Protein AF-A0AAE0QRY6-F1 (afdb_monomer)

Nearest PDB structures (foldseek):
  8sxu-assembly1_A  TM=7.897E-01  e=1.447E-04  Homo sapiens
  8ibx-assembly1_C  TM=6.081E-01  e=7.541E-06  Bombyx mori
  8ibz-assembly1_C  TM=8.488E-01  e=5.682E-04  Bombyx mori
  8uw3-assembly1_A  TM=6.497E-01  e=5.405E-05  Homo sapiens
  8gh6-assembly1_A  TM=6.130E-01  e=5.709E-05  Bombyx mori

Organism: NCBI:txid175788

Mean predicted aligned error: 10.47 Å

InterPro domains:
  IPR015095 Alkylated DNA repair protein AlkB, homologue 8, N-terminal [PF09004] (278-319)
  IPR043502 DNA/RNA polymerase superfamily [SSF56672] (59-196)

Sequence (353 aa):
MVNADASLADELNNFYACFKAAAHNVNSVSSANSAIGSMHAENARKENVFIISEHDVRQAFRRVNTRKAAGPDGITGRVLKACANQLAPVFTEIFNLSLEQSMIPTCFKQSTIVPVHKKSQPACLNNYRPVALTSVMMKCFERLIRDFITSSLPDILDPLQFAYRPNCSTEDTIAHLHHTALSHLDSRKGNYFADDTAVVGLISNNDETAYLEEIKNLETWCQDNNLFLNVSKTKELIVGFSTKQERNYQSLIINGTPVERVDIFLYLGVHIMQDLSWSCHVNTLVKKAWQHLYHLRCLKDFKLPSKVLKMFYTCTTESILTGSITAWFGNITKQDRQALRDLSQAYHLCRAP

Structure (mmCIF, N/CA/C/O backbone):
data_AF-A0AAE0QRY6-F1
#
_entry.id   AF-A0AAE0QRY6-F1
#
loop_
_atom_site.group_PDB
_atom_site.id
_atom_site.type_symbol
_atom_site.label_atom_id
_atom_site.label_alt_id
_atom_site.label_comp_id
_atom_site.label_asym_id
_atom_site.label_entity_id
_atom_site.label_seq_id
_atom_site.pdbx_PDB_ins_code
_atom_site.Cartn_x
_atom_site.Cartn_y
_atom_site.Cartn_z
_atom_site.occupancy
_atom_site.B_iso_or_equiv
_atom_site.auth_seq_id
_atom_site.auth_comp_id
_atom_site.auth_asym_id
_atom_site.auth_atom_id
_atom_site.pdbx_PDB_model_num
ATOM 1 N N . MET A 1 1 ? 39.529 -6.186 8.368 1.00 35.59 1 MET A N 1
ATOM 2 C CA . MET A 1 1 ? 38.099 -6.020 8.722 1.00 35.59 1 MET A CA 1
ATOM 3 C C . MET A 1 1 ? 37.206 -6.219 7.486 1.00 35.59 1 MET A C 1
ATOM 5 O O . MET A 1 1 ? 36.535 -5.283 7.088 1.00 35.59 1 MET A O 1
ATOM 9 N N . VAL A 1 2 ? 37.204 -7.403 6.849 1.00 37.81 2 VAL A N 1
ATOM 10 C CA . VAL A 1 2 ? 36.467 -7.636 5.574 1.00 37.81 2 VAL A CA 1
ATOM 11 C C . VAL A 1 2 ? 35.541 -8.875 5.612 1.00 37.81 2 VAL A C 1
ATOM 13 O O . VAL A 1 2 ? 34.778 -9.097 4.686 1.00 37.81 2 VAL A O 1
ATOM 16 N N . ASN A 1 3 ? 35.502 -9.652 6.703 1.00 42.41 3 ASN A N 1
ATOM 17 C CA . ASN A 1 3 ? 34.821 -10.963 6.700 1.00 42.41 3 ASN A CA 1
ATOM 18 C C . ASN A 1 3 ? 33.403 -11.005 7.301 1.00 42.41 3 ASN A C 1
ATOM 20 O O . ASN A 1 3 ? 32.752 -12.036 7.188 1.00 42.41 3 ASN A O 1
ATOM 24 N N . ALA A 1 4 ? 32.901 -9.933 7.925 1.00 52.00 4 ALA A N 1
ATOM 25 C CA . ALA A 1 4 ? 31.552 -9.953 8.512 1.00 52.00 4 ALA A CA 1
ATOM 26 C C . ALA A 1 4 ? 30.436 -9.777 7.459 1.00 52.00 4 ALA A C 1
ATOM 28 O O . ALA A 1 4 ? 29.355 -10.334 7.613 1.00 52.00 4 ALA A O 1
ATOM 29 N N . ASP A 1 5 ? 30.712 -9.036 6.381 1.00 60.25 5 ASP A N 1
ATOM 30 C CA . ASP A 1 5 ? 29.711 -8.669 5.366 1.00 60.25 5 ASP A CA 1
ATOM 31 C C . ASP A 1 5 ? 29.474 -9.793 4.338 1.00 60.25 5 ASP A C 1
ATOM 33 O O . ASP A 1 5 ? 28.356 -10.000 3.871 1.00 60.25 5 ASP A O 1
ATOM 37 N N . ALA A 1 6 ? 30.515 -10.578 4.028 1.00 67.44 6 ALA A N 1
ATOM 38 C CA . ALA A 1 6 ? 30.414 -11.698 3.089 1.00 67.44 6 ALA A CA 1
ATOM 39 C C . ALA A 1 6 ? 29.586 -12.869 3.656 1.00 67.44 6 ALA A C 1
ATOM 41 O O . ALA A 1 6 ? 28.727 -13.391 2.952 1.00 67.44 6 ALA A O 1
ATOM 42 N N . SER A 1 7 ? 29.766 -13.218 4.941 1.00 81.12 7 SER A N 1
ATOM 43 C CA . SER A 1 7 ? 28.984 -14.286 5.598 1.00 81.12 7 SER A CA 1
ATOM 44 C C . SER A 1 7 ? 27.487 -13.984 5.575 1.00 81.12 7 SER A C 1
ATOM 46 O O . SER A 1 7 ? 26.686 -14.844 5.224 1.00 81.12 7 SER A O 1
ATOM 48 N N . LEU A 1 8 ? 27.102 -12.737 5.874 1.00 81.25 8 LEU A N 1
ATOM 49 C CA . LEU A 1 8 ? 25.699 -12.322 5.848 1.00 81.25 8 LEU A CA 1
ATOM 50 C C . LEU A 1 8 ? 25.114 -12.372 4.428 1.00 81.25 8 LEU A C 1
ATOM 52 O O . LEU A 1 8 ? 23.961 -12.766 4.249 1.00 81.25 8 LEU A O 1
ATOM 56 N N . ALA A 1 9 ? 25.892 -11.974 3.417 1.00 78.06 9 ALA A N 1
ATOM 57 C CA . ALA A 1 9 ? 25.468 -12.053 2.023 1.00 78.06 9 ALA A CA 1
ATOM 58 C C . ALA A 1 9 ? 25.220 -13.508 1.587 1.00 78.06 9 ALA A C 1
ATOM 60 O O . ALA A 1 9 ? 24.185 -13.786 0.977 1.00 78.06 9 ALA A O 1
ATOM 61 N N . ASP A 1 10 ? 26.109 -14.434 1.954 1.00 83.62 10 ASP A N 1
ATOM 62 C CA . ASP A 1 10 ? 25.963 -15.864 1.664 1.00 83.62 10 ASP A CA 1
ATOM 63 C C . ASP A 1 10 ? 24.786 -16.491 2.428 1.00 83.62 10 ASP A C 1
ATOM 65 O O . ASP A 1 10 ? 24.004 -17.253 1.856 1.00 83.62 10 ASP A O 1
ATOM 69 N N . GLU A 1 11 ? 24.591 -16.125 3.697 1.00 84.88 11 GLU A N 1
ATOM 70 C CA . GLU A 1 11 ? 23.439 -16.544 4.505 1.00 84.88 11 GLU A CA 1
ATOM 71 C C . GLU A 1 11 ? 22.111 -16.079 3.897 1.00 84.88 11 GLU A C 1
ATOM 73 O O . GLU A 1 11 ? 21.176 -16.872 3.775 1.00 84.88 11 GLU A O 1
ATOM 78 N N . LEU A 1 12 ? 22.023 -14.816 3.465 1.00 83.06 12 LEU A N 1
ATOM 79 C CA . LEU A 1 12 ? 20.839 -14.284 2.785 1.00 83.06 12 LEU A CA 1
ATOM 80 C C . LEU A 1 12 ? 20.617 -14.956 1.430 1.00 83.06 12 LEU A C 1
ATOM 82 O O . LEU A 1 12 ? 19.473 -15.245 1.073 1.00 83.06 12 LEU A O 1
ATOM 86 N N . ASN A 1 13 ? 21.691 -15.218 0.682 1.00 81.88 13 ASN A N 1
ATOM 87 C CA . ASN A 1 13 ? 21.608 -15.897 -0.604 1.00 81.88 13 ASN A CA 1
ATOM 88 C C . ASN A 1 13 ? 21.060 -17.317 -0.427 1.00 81.88 13 ASN A C 1
ATOM 90 O O . ASN A 1 13 ? 20.102 -17.684 -1.103 1.00 81.88 13 ASN A O 1
ATOM 94 N N . ASN A 1 14 ? 21.580 -18.072 0.543 1.00 82.75 14 ASN A N 1
ATOM 95 C CA . ASN A 1 14 ? 21.069 -19.399 0.882 1.00 82.75 14 ASN A CA 1
ATOM 96 C C . ASN A 1 14 ? 19.605 -19.329 1.326 1.00 82.75 14 ASN A C 1
ATOM 98 O O . ASN A 1 14 ? 18.762 -20.021 0.758 1.00 82.75 14 ASN A O 1
ATOM 102 N N . PHE A 1 15 ? 19.283 -18.434 2.266 1.00 82.56 15 PHE A N 1
ATOM 103 C CA . PHE A 1 15 ? 17.931 -18.260 2.799 1.00 82.56 15 PHE A CA 1
ATOM 104 C C . PHE A 1 15 ? 16.894 -17.949 1.709 1.00 82.56 15 PHE A C 1
ATOM 106 O O . PHE A 1 15 ? 15.803 -18.520 1.710 1.00 82.56 15 PHE A O 1
ATOM 113 N N . TYR A 1 16 ? 17.223 -17.079 0.747 1.00 81.12 16 TYR A N 1
ATOM 114 C CA . TYR A 1 16 ? 16.315 -16.730 -0.349 1.00 81.12 16 TYR A CA 1
ATOM 115 C C . TYR A 1 16 ? 16.355 -17.708 -1.533 1.00 81.12 16 TYR A C 1
ATOM 117 O O . TYR A 1 16 ? 15.379 -17.782 -2.282 1.00 81.12 16 TYR A O 1
ATOM 125 N N . ALA A 1 17 ? 17.424 -18.491 -1.702 1.00 71.12 17 ALA A N 1
ATOM 126 C CA . ALA A 1 17 ? 17.524 -19.523 -2.737 1.00 71.12 17 ALA A CA 1
ATOM 127 C C . ALA A 1 17 ? 16.819 -20.844 -2.363 1.00 71.12 17 ALA A C 1
ATOM 129 O O . ALA A 1 17 ? 16.545 -21.652 -3.256 1.00 71.12 17 ALA A O 1
ATOM 130 N N . CYS A 1 18 ? 16.476 -21.057 -1.083 1.00 58.78 18 CYS A N 1
ATOM 131 C CA . CYS A 1 18 ? 15.854 -22.285 -0.558 1.00 58.78 18 CYS A CA 1
ATOM 132 C C . CYS A 1 18 ? 14.583 -22.751 -1.295 1.00 58.78 18 CYS A C 1
ATOM 134 O O . CYS A 1 18 ? 14.274 -23.943 -1.274 1.00 58.78 18 CYS A O 1
ATOM 136 N N . PHE A 1 19 ? 13.873 -21.871 -2.007 1.00 53.69 19 PHE A N 1
ATOM 137 C CA . PHE A 1 19 ? 12.708 -22.260 -2.812 1.00 53.69 19 PHE A CA 1
ATOM 138 C C . PHE A 1 19 ? 13.051 -23.207 -3.978 1.00 53.69 19 PHE A C 1
ATOM 140 O O . PHE A 1 19 ? 12.183 -23.952 -4.425 1.00 53.69 19 PHE A O 1
ATOM 147 N N . LYS A 1 20 ? 14.311 -23.250 -4.443 1.00 47.19 20 LYS A N 1
ATOM 148 C CA . LYS A 1 20 ? 14.752 -24.235 -5.450 1.00 47.19 20 LYS A CA 1
ATOM 149 C C . LYS A 1 20 ? 14.987 -25.632 -4.869 1.00 47.19 20 LYS A C 1
ATOM 151 O O . LYS A 1 20 ? 14.781 -26.613 -5.573 1.00 47.19 20 LYS A O 1
ATOM 156 N N . ALA A 1 21 ? 15.391 -25.740 -3.602 1.00 42.81 21 ALA A N 1
ATOM 157 C CA . ALA A 1 21 ? 15.684 -27.032 -2.977 1.00 42.81 21 ALA A CA 1
ATOM 158 C C . ALA A 1 21 ? 14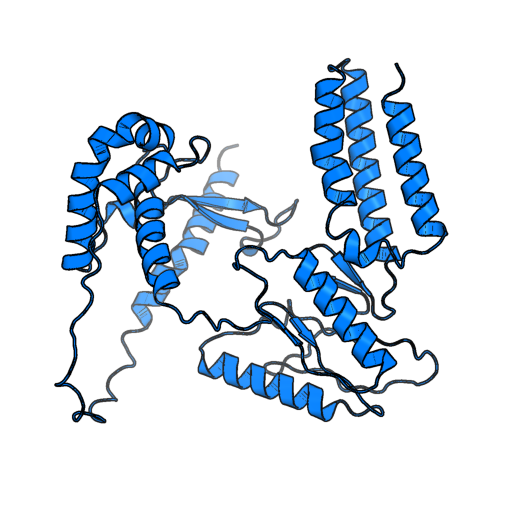.403 -27.817 -2.641 1.00 42.81 21 ALA A C 1
ATOM 160 O O . ALA A 1 21 ? 14.366 -29.034 -2.803 1.00 42.81 21 ALA A O 1
ATOM 161 N N . ALA A 1 22 ? 13.327 -27.125 -2.249 1.00 43.41 22 ALA A N 1
ATOM 162 C CA . ALA A 1 22 ? 12.038 -27.757 -1.960 1.00 43.41 22 ALA A CA 1
ATOM 163 C C . ALA A 1 22 ? 11.346 -28.325 -3.217 1.00 43.41 22 ALA A C 1
ATOM 165 O O . ALA A 1 22 ? 10.664 -29.342 -3.130 1.00 43.41 22 ALA A O 1
ATOM 166 N N . ALA A 1 23 ? 11.569 -27.730 -4.395 1.00 41.38 23 ALA A N 1
ATOM 167 C CA . ALA A 1 23 ? 10.959 -28.174 -5.652 1.00 41.38 23 ALA A CA 1
ATOM 168 C C . ALA A 1 23 ? 11.451 -29.556 -6.132 1.00 41.38 23 ALA A C 1
ATOM 170 O O . ALA A 1 23 ? 10.751 -30.225 -6.885 1.00 41.38 23 ALA A O 1
ATOM 171 N N . HIS A 1 24 ? 12.617 -30.021 -5.671 1.00 37.41 24 HIS A N 1
ATOM 172 C CA . HIS A 1 24 ? 13.127 -31.355 -6.010 1.00 37.41 24 HIS A CA 1
ATOM 173 C C . HIS A 1 24 ? 12.559 -32.486 -5.134 1.00 37.41 24 HIS A C 1
ATOM 175 O O . HIS A 1 24 ? 12.725 -33.649 -5.490 1.00 37.41 24 HIS A O 1
ATOM 181 N N . ASN A 1 25 ? 11.845 -32.170 -4.046 1.00 35.97 25 ASN A N 1
ATOM 182 C CA . ASN A 1 25 ? 11.265 -33.162 -3.128 1.00 35.97 25 ASN A CA 1
ATOM 183 C C . ASN A 1 25 ? 9.747 -33.378 -3.298 1.00 35.97 25 ASN A C 1
ATOM 185 O O . ASN A 1 25 ? 9.153 -34.115 -2.519 1.00 35.97 25 ASN A O 1
ATOM 189 N N . VAL A 1 26 ? 9.115 -32.778 -4.316 1.00 40.03 26 VAL A N 1
ATOM 190 C CA . VAL A 1 26 ? 7.661 -32.907 -4.578 1.00 40.03 26 VAL A CA 1
ATOM 191 C C . VAL A 1 26 ? 7.335 -33.974 -5.645 1.00 40.03 26 VAL A C 1
ATOM 193 O O . VAL A 1 26 ? 6.176 -34.275 -5.901 1.00 40.03 26 VAL A O 1
ATOM 196 N N . ASN A 1 27 ? 8.334 -34.656 -6.214 1.00 34.66 27 ASN A N 1
ATOM 197 C CA . ASN A 1 27 ? 8.122 -35.666 -7.265 1.00 34.66 27 ASN A CA 1
ATOM 198 C C . ASN A 1 27 ? 7.671 -37.063 -6.772 1.00 34.66 27 ASN A C 1
ATOM 200 O O . ASN A 1 27 ? 7.819 -38.032 -7.512 1.00 34.66 27 ASN A O 1
ATOM 204 N N . SER A 1 28 ? 7.116 -37.210 -5.564 1.00 34.59 28 SER A N 1
ATOM 205 C CA . SER A 1 28 ? 6.676 -38.523 -5.048 1.00 34.59 28 SER A CA 1
ATOM 206 C C . SER A 1 28 ? 5.178 -38.673 -4.768 1.00 34.59 28 SER A C 1
ATOM 208 O O . SER A 1 28 ? 4.762 -39.749 -4.345 1.00 34.59 28 SER A O 1
ATOM 210 N N . VAL A 1 29 ? 4.331 -37.678 -5.061 1.00 40.09 29 VAL A N 1
ATOM 211 C CA . VAL A 1 29 ? 2.872 -37.835 -4.913 1.00 40.09 29 VAL A CA 1
ATOM 212 C C . VAL A 1 29 ? 2.140 -37.197 -6.087 1.00 40.09 29 VAL A C 1
ATOM 214 O O . VAL A 1 29 ? 1.813 -36.019 -6.034 1.00 40.09 29 VAL A O 1
ATOM 217 N N . SER A 1 30 ? 1.902 -37.969 -7.155 1.00 33.66 30 SER A N 1
ATOM 218 C CA . SER A 1 30 ? 0.824 -37.766 -8.148 1.00 33.66 30 SER A CA 1
ATOM 219 C C . SER A 1 30 ? 0.762 -38.953 -9.126 1.00 33.66 30 SER A C 1
ATOM 221 O O . SER A 1 30 ? 1.102 -38.853 -10.300 1.00 33.66 30 SER A O 1
ATOM 223 N N . SER A 1 31 ? 0.336 -40.115 -8.634 1.00 34.78 31 SER A N 1
ATOM 224 C CA . SER A 1 31 ? -0.249 -41.185 -9.456 1.00 34.78 31 SER A CA 1
ATOM 225 C C . SER A 1 31 ? -1.557 -41.602 -8.803 1.00 34.78 31 SER A C 1
ATOM 227 O O . SER A 1 31 ? -1.617 -42.601 -8.102 1.00 34.78 31 SER A O 1
ATOM 229 N N . ALA A 1 32 ? -2.573 -40.761 -8.974 1.00 37.41 32 ALA A N 1
ATOM 230 C CA . ALA A 1 32 ? -3.990 -41.088 -8.852 1.00 37.41 32 ALA A CA 1
ATOM 231 C C . ALA A 1 32 ? -4.767 -39.812 -9.183 1.00 37.41 32 ALA A C 1
ATOM 233 O O . ALA A 1 32 ? -4.799 -38.894 -8.373 1.00 37.41 32 ALA A O 1
ATOM 234 N N . ASN A 1 33 ? -5.257 -39.726 -10.420 1.00 34.03 33 ASN A N 1
ATOM 235 C CA . ASN A 1 33 ? -6.509 -39.077 -10.837 1.00 34.03 33 ASN A CA 1
ATOM 236 C C . ASN A 1 33 ? -6.562 -39.104 -12.370 1.00 34.03 33 ASN A C 1
ATOM 238 O O . ASN A 1 33 ? -6.558 -38.083 -13.054 1.00 34.03 33 ASN A O 1
ATOM 242 N N . SER A 1 34 ? -6.569 -40.321 -12.920 1.00 33.19 34 SER A N 1
ATOM 243 C CA . SER A 1 34 ? -7.118 -40.558 -14.249 1.00 33.19 34 SER A CA 1
ATOM 244 C C . SER A 1 34 ? -8.627 -40.739 -14.118 1.00 33.19 34 SER A C 1
ATOM 246 O O . SER A 1 34 ? -9.065 -41.514 -13.270 1.00 33.19 34 SER A O 1
ATOM 248 N N . ALA A 1 35 ? -9.361 -40.115 -15.035 1.00 39.78 35 ALA A N 1
ATOM 249 C CA . ALA A 1 35 ? -10.790 -40.274 -15.290 1.00 39.78 35 ALA A CA 1
ATOM 250 C C . ALA A 1 35 ? -11.739 -39.584 -14.294 1.00 39.78 35 ALA A C 1
ATOM 252 O O . ALA A 1 35 ? -12.053 -40.124 -13.244 1.00 39.78 35 ALA A O 1
ATOM 253 N N . ILE A 1 36 ? -12.253 -38.419 -14.706 1.00 34.69 36 ILE A N 1
ATOM 254 C CA . ILE A 1 36 ? -13.685 -38.070 -14.782 1.00 34.69 36 ILE A CA 1
ATOM 255 C C . ILE A 1 36 ? -13.787 -36.869 -15.745 1.00 34.69 36 ILE A C 1
ATOM 257 O O . ILE A 1 36 ? -13.101 -35.869 -15.557 1.00 34.69 36 ILE A O 1
ATOM 261 N N . GLY A 1 37 ? -14.628 -36.972 -16.784 1.00 32.66 37 GLY A N 1
ATOM 262 C CA . GLY A 1 37 ? -15.130 -35.795 -17.511 1.00 32.66 37 GLY A CA 1
ATOM 263 C C . GLY A 1 37 ? -14.700 -35.580 -18.968 1.00 32.66 37 GLY A C 1
ATOM 264 O O . GLY A 1 37 ? -14.604 -34.436 -19.399 1.00 32.66 37 GLY A O 1
ATOM 265 N N . SER A 1 38 ? -14.493 -36.634 -19.761 1.00 40.81 38 SER A N 1
ATOM 266 C CA . SER A 1 38 ? -14.646 -36.529 -21.221 1.00 40.81 38 SER A CA 1
ATOM 267 C C . SER A 1 38 ? -16.136 -36.526 -21.540 1.00 40.81 38 SER A C 1
ATOM 269 O O . SER A 1 38 ? -16.734 -37.595 -21.493 1.00 40.81 38 SER A O 1
ATOM 271 N N . MET A 1 39 ? -16.713 -35.350 -21.810 1.00 34.56 39 MET A N 1
ATOM 272 C CA . MET A 1 39 ? -17.929 -35.119 -22.615 1.00 34.56 39 MET A CA 1
ATOM 273 C C . MET A 1 39 ? -18.384 -33.661 -22.433 1.00 34.56 39 MET A C 1
ATOM 275 O O . MET A 1 39 ? -19.312 -33.417 -21.685 1.00 34.56 39 MET A O 1
ATOM 279 N N . HIS A 1 40 ? -17.685 -32.691 -23.039 1.00 35.53 40 HIS A N 1
ATOM 280 C CA . HIS A 1 40 ? -18.188 -31.339 -23.398 1.00 35.53 40 HIS A CA 1
ATOM 281 C C . HIS A 1 40 ? -17.108 -30.496 -24.117 1.00 35.53 40 HIS A C 1
ATOM 283 O O . HIS A 1 40 ? -17.089 -29.272 -24.035 1.00 35.53 40 HIS A O 1
ATOM 289 N N . ALA A 1 41 ? -16.185 -31.132 -24.839 1.00 37.34 41 ALA A N 1
ATOM 290 C CA . ALA A 1 41 ? -15.094 -30.445 -25.521 1.00 37.34 41 ALA A CA 1
ATOM 291 C C . ALA A 1 41 ? -15.241 -30.607 -27.032 1.00 37.34 41 ALA A C 1
ATOM 293 O O . ALA A 1 41 ? -14.507 -31.387 -27.617 1.00 37.34 41 ALA A O 1
ATOM 294 N N . GLU A 1 42 ? -16.195 -29.910 -27.658 1.00 36.81 42 GLU A N 1
ATOM 295 C CA . GLU A 1 42 ? -16.139 -29.770 -29.124 1.00 36.81 42 GLU A CA 1
ATOM 296 C C . GLU A 1 42 ? -16.908 -28.602 -29.752 1.00 36.81 42 GLU A C 1
ATOM 298 O O . GLU A 1 42 ? -16.836 -28.438 -30.961 1.00 36.81 42 GLU A O 1
ATOM 303 N N . ASN A 1 43 ? -17.559 -27.709 -28.998 1.00 36.34 43 ASN A N 1
ATOM 304 C CA . ASN A 1 43 ? -18.206 -26.547 -29.616 1.00 36.34 43 ASN A CA 1
ATOM 305 C C . ASN A 1 43 ? -17.841 -25.230 -28.916 1.00 36.34 43 ASN A C 1
ATOM 307 O O . ASN A 1 43 ? -18.151 -25.035 -27.747 1.00 36.34 43 ASN A O 1
ATOM 311 N N . ALA A 1 44 ? -17.222 -24.333 -29.700 1.00 38.81 44 ALA A N 1
ATOM 312 C CA . ALA A 1 44 ? -16.874 -22.931 -29.424 1.00 38.81 44 ALA A CA 1
ATOM 313 C C . ALA A 1 44 ? -15.540 -22.628 -28.703 1.00 38.81 44 ALA A C 1
ATOM 315 O O . ALA A 1 44 ? -15.504 -21.922 -27.702 1.00 38.81 44 ALA A O 1
ATOM 316 N N . ARG A 1 45 ? -14.406 -23.021 -29.298 1.00 44.59 45 ARG A N 1
ATOM 317 C CA . ARG A 1 45 ? -13.134 -22.298 -29.115 1.00 44.59 45 ARG A CA 1
ATOM 318 C C . ARG A 1 45 ? -12.818 -21.466 -30.357 1.00 44.59 45 ARG A C 1
ATOM 320 O O . ARG A 1 45 ? -11.962 -21.813 -31.159 1.00 44.59 45 ARG A O 1
ATOM 327 N N . LYS A 1 46 ? -13.501 -20.331 -30.515 1.00 42.69 46 LYS A N 1
ATOM 328 C CA . LYS A 1 46 ? -12.825 -19.164 -31.097 1.00 42.69 46 LYS A CA 1
ATOM 329 C C . LYS A 1 46 ? -11.948 -18.618 -29.976 1.00 42.69 46 LYS A C 1
ATOM 331 O O . LYS A 1 46 ? -12.369 -17.733 -29.241 1.00 42.69 46 LYS A O 1
ATOM 336 N N . GLU A 1 47 ? -10.795 -19.246 -29.756 1.00 56.88 47 GLU A N 1
ATOM 337 C CA . GLU A 1 47 ? -9.789 -18.689 -28.855 1.00 56.88 47 GLU A CA 1
ATOM 338 C C . GLU A 1 47 ? -9.405 -17.323 -29.429 1.00 56.88 47 GLU A C 1
ATOM 340 O O . GLU A 1 47 ? -8.909 -17.224 -30.551 1.00 56.88 47 GLU A O 1
ATOM 345 N N . ASN A 1 48 ? -9.707 -16.252 -28.693 1.00 59.97 48 ASN A N 1
ATOM 346 C CA . ASN A 1 48 ? -9.130 -14.946 -28.969 1.00 59.97 48 ASN A CA 1
ATOM 347 C C . ASN A 1 48 ? -7.624 -15.090 -28.755 1.00 59.97 48 ASN A C 1
ATOM 349 O O . ASN A 1 48 ? -7.146 -14.996 -27.626 1.00 59.97 48 ASN A O 1
ATOM 353 N N . VAL A 1 49 ? -6.890 -15.382 -29.828 1.00 76.25 49 VAL A N 1
ATOM 354 C CA . VAL A 1 49 ? -5.432 -15.438 -29.795 1.00 76.25 49 VAL A CA 1
ATOM 355 C C . VAL A 1 49 ? -4.953 -14.058 -29.362 1.00 76.25 49 VAL A C 1
ATOM 357 O O . VAL A 1 49 ? -5.160 -13.065 -30.062 1.00 76.25 49 VAL A O 1
ATOM 360 N N . PHE A 1 50 ? -4.372 -13.981 -28.168 1.00 88.56 50 PHE A N 1
ATOM 361 C CA . PHE A 1 50 ? -3.809 -12.744 -27.656 1.00 88.56 50 PHE A CA 1
ATOM 362 C C . PHE A 1 50 ? -2.534 -12.431 -28.436 1.00 88.56 50 PHE A C 1
ATOM 364 O O . PHE A 1 50 ? -1.506 -13.075 -28.244 1.00 88.56 50 PHE A O 1
ATOM 371 N N . ILE A 1 51 ? -2.619 -11.453 -29.336 1.00 93.81 51 ILE A N 1
ATOM 372 C CA . ILE A 1 51 ? -1.490 -10.982 -30.136 1.00 93.81 51 ILE A CA 1
ATOM 373 C C . ILE A 1 51 ? -1.106 -9.597 -29.640 1.00 93.81 51 ILE A C 1
ATOM 375 O O . ILE A 1 51 ? -1.922 -8.675 -29.616 1.00 93.81 51 ILE A O 1
ATOM 379 N N . ILE A 1 52 ? 0.160 -9.441 -29.273 1.00 96.06 52 ILE A N 1
ATOM 380 C CA . ILE A 1 52 ? 0.713 -8.160 -28.856 1.00 96.06 52 ILE A CA 1
ATOM 381 C C . ILE A 1 52 ? 1.062 -7.348 -30.103 1.00 96.06 52 ILE A C 1
ATOM 383 O O . ILE A 1 52 ? 1.796 -7.820 -30.974 1.00 96.06 52 ILE A O 1
ATOM 387 N N . SER A 1 53 ? 0.567 -6.110 -30.181 1.00 97.12 53 SER A N 1
ATOM 388 C CA . SER A 1 53 ? 0.902 -5.199 -31.275 1.00 97.12 53 SER A CA 1
ATOM 389 C C . SER A 1 53 ? 2.190 -4.415 -31.001 1.00 97.12 53 SER A C 1
ATOM 391 O O . SER A 1 53 ? 2.530 -4.103 -29.855 1.00 97.12 53 SER A O 1
ATOM 393 N N . GLU A 1 54 ? 2.874 -3.991 -32.068 1.00 97.94 54 GLU A N 1
ATOM 394 C CA . GLU A 1 54 ? 4.054 -3.123 -31.951 1.00 97.94 54 GLU A CA 1
ATOM 395 C C . GLU A 1 54 ? 3.732 -1.797 -31.258 1.00 97.94 54 GLU A C 1
ATOM 397 O O . GLU A 1 54 ? 4.542 -1.251 -30.501 1.00 97.94 54 GLU A O 1
ATOM 402 N N . HIS A 1 55 ? 2.526 -1.277 -31.488 1.00 97.69 55 HIS A N 1
ATOM 403 C CA . HIS A 1 55 ? 2.067 -0.078 -30.811 1.00 97.69 55 HIS A CA 1
ATOM 404 C C . HIS A 1 55 ? 2.051 -0.272 -29.289 1.00 97.69 55 HIS A C 1
ATOM 406 O O . HIS A 1 55 ? 2.565 0.590 -28.571 1.00 97.69 55 HIS A O 1
ATOM 412 N N . ASP A 1 56 ? 1.547 -1.402 -28.797 1.00 97.19 56 ASP A N 1
ATOM 413 C CA . ASP A 1 56 ? 1.429 -1.660 -27.360 1.00 97.19 56 ASP A CA 1
ATOM 414 C C . ASP A 1 56 ? 2.797 -1.823 -26.699 1.00 97.19 56 ASP A C 1
ATOM 416 O O . ASP A 1 56 ? 3.054 -1.210 -25.658 1.00 97.19 56 ASP A O 1
ATOM 420 N N . VAL A 1 57 ? 3.727 -2.534 -27.347 1.00 98.06 57 VAL A N 1
ATOM 421 C CA . VAL A 1 57 ? 5.123 -2.640 -26.883 1.00 98.06 57 VAL A CA 1
ATOM 422 C C . VAL A 1 57 ? 5.780 -1.264 -26.825 1.00 98.06 57 VAL A C 1
ATOM 424 O O . VAL A 1 57 ? 6.390 -0.891 -25.817 1.00 98.06 57 VAL A O 1
ATOM 427 N N . ARG A 1 58 ? 5.605 -0.451 -27.873 1.00 98.31 58 ARG A N 1
ATOM 428 C CA . ARG A 1 58 ? 6.155 0.908 -27.929 1.00 98.31 58 ARG A CA 1
ATOM 429 C C . ARG A 1 58 ? 5.608 1.784 -26.805 1.00 98.31 58 ARG A C 1
ATOM 431 O O . ARG A 1 58 ? 6.371 2.521 -26.173 1.00 98.31 58 ARG A O 1
ATOM 438 N N . GLN A 1 59 ? 4.306 1.713 -26.527 1.00 97.69 59 GLN A N 1
ATOM 439 C CA . GLN A 1 59 ? 3.694 2.442 -25.414 1.00 97.69 59 GLN A CA 1
ATOM 440 C C . GLN A 1 59 ? 4.193 1.928 -24.062 1.00 97.69 59 GLN A C 1
ATOM 442 O O . GLN A 1 59 ? 4.519 2.739 -23.189 1.00 97.69 59 GLN A O 1
ATOM 447 N N . ALA A 1 60 ? 4.321 0.610 -23.892 1.00 97.25 60 ALA A N 1
ATOM 448 C CA . ALA A 1 60 ? 4.862 0.009 -22.680 1.00 97.25 60 ALA A CA 1
ATOM 449 C C . ALA A 1 60 ? 6.276 0.534 -22.386 1.00 97.25 60 ALA A C 1
ATOM 451 O O . ALA A 1 60 ? 6.529 0.986 -21.266 1.00 97.25 60 ALA A O 1
ATOM 452 N N . PHE A 1 61 ? 7.153 0.591 -23.396 1.00 97.69 61 PHE A N 1
ATOM 453 C CA . PHE A 1 61 ? 8.514 1.128 -23.277 1.00 97.69 61 PHE A CA 1
ATOM 454 C C . PHE A 1 61 ? 8.542 2.635 -22.992 1.00 97.69 61 PHE A C 1
ATOM 456 O O . PHE A 1 61 ? 9.278 3.089 -22.112 1.00 97.69 61 PHE A O 1
ATOM 463 N N . ARG A 1 62 ? 7.691 3.432 -23.652 1.00 97.06 62 ARG A N 1
ATOM 464 C CA . ARG A 1 62 ? 7.601 4.886 -23.407 1.00 97.06 62 ARG A CA 1
ATOM 465 C C . ARG A 1 62 ? 7.108 5.234 -21.998 1.00 97.06 62 ARG A C 1
ATOM 467 O O . ARG A 1 62 ? 7.495 6.272 -21.443 1.00 97.06 62 ARG A O 1
ATOM 474 N N . ARG A 1 63 ? 6.273 4.376 -21.406 1.00 95.69 63 ARG A N 1
ATOM 475 C CA . ARG A 1 63 ? 5.711 4.537 -20.053 1.00 95.69 63 ARG A CA 1
ATOM 476 C C . ARG A 1 63 ? 6.656 4.085 -18.937 1.00 95.69 63 ARG A C 1
ATOM 478 O O . ARG A 1 63 ? 6.364 4.331 -17.767 1.00 95.69 63 ARG A O 1
ATOM 485 N N . VAL A 1 64 ? 7.793 3.461 -19.255 1.00 95.31 64 VAL A N 1
ATOM 486 C CA . VAL A 1 64 ? 8.759 3.021 -18.240 1.00 95.31 64 VAL A CA 1
ATOM 487 C C . VAL A 1 64 ? 9.269 4.203 -17.409 1.00 95.31 64 VAL A C 1
ATOM 489 O O . VAL A 1 64 ? 9.634 5.264 -17.924 1.00 95.31 64 VAL A O 1
ATOM 492 N N . ASN A 1 65 ? 9.342 4.000 -16.091 1.00 93.81 65 ASN A N 1
ATOM 493 C CA . ASN A 1 65 ? 9.983 4.944 -15.183 1.00 93.81 65 ASN A CA 1
ATOM 494 C C . ASN A 1 65 ? 11.512 4.848 -15.314 1.00 93.81 65 ASN A C 1
ATOM 496 O O . ASN A 1 65 ? 12.133 3.883 -14.868 1.00 93.81 65 ASN A O 1
ATOM 500 N N . THR A 1 66 ? 12.116 5.890 -15.877 1.00 95.19 66 THR A N 1
ATOM 501 C CA . THR A 1 66 ? 13.550 5.993 -16.192 1.00 95.19 66 THR A CA 1
ATOM 502 C C . THR A 1 66 ? 14.473 6.125 -14.978 1.00 95.19 66 THR A C 1
ATOM 504 O O . THR A 1 66 ? 15.694 6.146 -15.137 1.00 95.19 66 THR A O 1
ATOM 507 N N . ARG A 1 67 ? 13.911 6.251 -13.771 1.00 93.44 67 ARG A N 1
ATOM 508 C CA . ARG A 1 67 ? 14.658 6.348 -12.508 1.00 93.44 67 ARG A CA 1
ATOM 509 C C . ARG A 1 67 ? 14.761 5.016 -11.763 1.00 93.44 67 ARG A C 1
ATOM 511 O O . ARG A 1 67 ? 15.456 4.956 -10.758 1.00 93.44 67 ARG A O 1
ATOM 518 N N . LYS A 1 68 ? 14.061 3.967 -12.211 1.00 90.19 68 LYS A N 1
ATOM 519 C CA . LYS A 1 68 ? 14.153 2.642 -11.584 1.00 90.19 68 LYS A CA 1
ATOM 520 C C . LYS A 1 68 ? 15.459 1.940 -11.970 1.00 90.19 68 LYS A C 1
ATOM 522 O O . LYS A 1 68 ? 15.949 2.116 -13.084 1.00 90.19 68 LYS A O 1
ATOM 527 N N . ALA A 1 69 ? 15.987 1.144 -11.040 1.00 92.25 69 ALA A N 1
ATOM 528 C CA . ALA A 1 69 ? 17.171 0.315 -11.248 1.00 92.25 69 ALA A CA 1
ATOM 529 C C . ALA A 1 69 ? 16.936 -0.754 -12.332 1.00 92.25 69 ALA A C 1
ATOM 531 O O . ALA A 1 69 ? 15.803 -1.215 -12.516 1.00 92.25 69 ALA A O 1
ATOM 532 N N . ALA A 1 70 ? 18.007 -1.123 -13.037 1.00 94.19 70 ALA A N 1
ATOM 533 C CA . ALA A 1 70 ? 18.009 -2.212 -14.011 1.00 94.19 70 ALA A CA 1
ATOM 534 C C . ALA A 1 70 ? 17.996 -3.587 -13.322 1.00 94.19 70 ALA A C 1
ATOM 536 O O . ALA A 1 70 ? 18.300 -3.697 -12.132 1.00 94.19 70 ALA A O 1
ATOM 537 N N . GLY A 1 71 ? 17.621 -4.617 -14.082 1.00 92.69 71 GLY A N 1
ATOM 538 C CA . GLY A 1 71 ? 17.781 -6.010 -13.674 1.00 92.69 71 GLY A CA 1
ATOM 539 C C . GLY A 1 71 ? 19.191 -6.539 -13.985 1.00 92.69 71 GLY A C 1
ATOM 540 O O . GLY A 1 71 ? 20.087 -5.753 -14.304 1.00 92.69 71 GLY A O 1
ATOM 541 N N . PRO A 1 72 ? 19.390 -7.868 -13.938 1.00 92.25 72 PRO A N 1
ATOM 542 C CA . PRO A 1 72 ? 20.676 -8.515 -14.223 1.00 92.25 72 PRO A CA 1
ATOM 543 C C . PRO A 1 72 ? 21.206 -8.269 -15.641 1.00 92.25 72 PRO A C 1
ATOM 545 O O . PRO A 1 72 ? 22.406 -8.360 -15.869 1.00 92.25 72 PRO A O 1
ATOM 548 N N . ASP A 1 73 ? 20.322 -7.936 -16.584 1.00 91.62 73 ASP A N 1
ATOM 549 C CA . ASP A 1 73 ? 20.661 -7.599 -17.971 1.00 91.62 73 ASP A CA 1
ATOM 550 C C . ASP A 1 73 ? 21.354 -6.231 -18.127 1.00 91.62 73 ASP A C 1
ATOM 552 O O . ASP A 1 73 ? 21.867 -5.917 -19.199 1.00 91.62 73 ASP A O 1
ATOM 556 N N . GLY A 1 74 ? 21.362 -5.397 -17.081 1.00 92.19 74 GLY A N 1
ATOM 557 C CA . GLY A 1 74 ? 21.951 -4.059 -17.102 1.00 92.19 74 GLY A CA 1
ATOM 558 C C . GLY A 1 74 ? 21.172 -3.034 -17.934 1.00 92.19 74 GLY A C 1
ATOM 559 O O . GLY A 1 74 ? 21.592 -1.875 -18.022 1.00 92.19 74 GLY A O 1
ATOM 560 N N . ILE A 1 75 ? 20.023 -3.396 -18.519 1.00 92.75 75 ILE A N 1
ATOM 561 C CA . ILE A 1 75 ? 19.305 -2.499 -19.424 1.00 92.75 75 ILE A CA 1
ATOM 562 C C . ILE A 1 75 ? 18.340 -1.617 -18.634 1.00 92.75 75 ILE A C 1
ATOM 564 O O . ILE A 1 75 ? 17.345 -2.047 -18.050 1.00 92.75 75 ILE A O 1
ATOM 568 N N . THR A 1 76 ? 18.646 -0.322 -18.615 1.00 95.12 76 THR A N 1
ATOM 569 C CA . THR A 1 76 ? 17.863 0.659 -17.861 1.00 95.12 76 THR A CA 1
ATOM 570 C C . THR A 1 76 ? 16.594 1.076 -18.602 1.00 95.12 76 THR A C 1
ATOM 572 O O . THR A 1 76 ? 16.526 1.109 -19.833 1.00 95.12 76 THR A O 1
ATOM 575 N N . GLY A 1 77 ? 15.601 1.545 -17.843 1.00 95.00 77 GLY A N 1
ATOM 576 C CA . GLY A 1 77 ? 14.388 2.124 -18.421 1.00 95.00 77 GLY A CA 1
ATOM 577 C C . GLY A 1 77 ? 14.626 3.361 -19.299 1.00 95.00 77 GLY A C 1
ATOM 578 O O . GLY A 1 77 ? 13.778 3.686 -20.126 1.00 95.00 77 GLY A O 1
ATOM 579 N N . ARG A 1 78 ? 15.773 4.048 -19.155 1.00 96.50 78 ARG A N 1
ATOM 580 C CA . ARG A 1 78 ? 16.163 5.168 -20.033 1.00 96.50 78 ARG A CA 1
ATOM 581 C C . ARG A 1 78 ? 16.387 4.701 -21.465 1.00 96.50 78 ARG A C 1
ATOM 583 O O . ARG A 1 78 ? 15.869 5.337 -22.375 1.00 96.50 78 ARG A O 1
ATOM 590 N N . VAL A 1 79 ? 17.109 3.593 -21.638 1.00 95.62 79 VAL A N 1
ATOM 591 C CA . VAL A 1 79 ? 17.409 3.014 -22.956 1.00 95.62 79 VAL A CA 1
ATOM 592 C C . VAL A 1 79 ? 16.119 2.574 -23.635 1.00 95.62 79 VAL A C 1
ATOM 594 O O . VAL A 1 79 ? 15.859 2.985 -24.761 1.00 95.62 79 VAL A O 1
ATOM 597 N N . LEU A 1 80 ? 15.259 1.840 -22.919 1.00 95.50 80 LEU A N 1
ATOM 598 C CA . LEU A 1 80 ? 13.961 1.416 -23.453 1.00 95.50 80 LEU A CA 1
ATOM 599 C C . LEU A 1 80 ? 13.099 2.593 -23.904 1.00 95.50 80 LEU A C 1
ATOM 601 O O . LEU A 1 80 ? 12.521 2.554 -24.983 1.00 95.50 80 LEU A O 1
ATOM 605 N N . LYS A 1 81 ? 13.022 3.651 -23.092 1.00 97.25 81 LYS A N 1
ATOM 606 C CA . LYS A 1 81 ? 12.205 4.821 -23.416 1.00 97.25 81 LYS A CA 1
ATOM 607 C C . LYS A 1 81 ? 12.766 5.617 -24.597 1.00 97.25 81 LYS A C 1
ATOM 609 O O . LYS A 1 81 ? 11.985 6.055 -25.438 1.00 97.25 81 LYS A O 1
ATOM 614 N N . ALA A 1 82 ? 14.084 5.812 -24.654 1.00 97.25 82 ALA A N 1
ATOM 615 C CA . ALA A 1 82 ? 14.743 6.568 -25.718 1.00 97.25 82 ALA A CA 1
ATOM 616 C C . ALA A 1 82 ? 14.708 5.827 -27.062 1.00 97.25 82 ALA A C 1
ATOM 618 O O . ALA A 1 82 ? 14.410 6.431 -28.088 1.00 97.25 82 ALA A O 1
ATOM 619 N N . CYS A 1 83 ? 14.937 4.513 -27.041 1.00 96.88 83 CYS A N 1
ATOM 620 C CA . CYS A 1 83 ? 14.985 3.664 -28.230 1.00 96.88 83 CYS A CA 1
ATOM 621 C C . CYS A 1 83 ? 13.660 2.925 -28.488 1.00 96.88 83 CYS A C 1
ATOM 623 O O . CYS A 1 83 ? 13.640 1.913 -29.184 1.00 96.88 83 CYS A O 1
ATOM 625 N N . ALA A 1 84 ? 12.541 3.395 -27.921 1.00 97.69 84 ALA A N 1
ATOM 626 C CA . ALA A 1 84 ? 11.265 2.677 -27.965 1.00 97.69 84 ALA A CA 1
ATOM 627 C C . ALA A 1 84 ? 10.788 2.388 -29.396 1.00 97.69 84 ALA A C 1
ATOM 629 O O . ALA A 1 84 ? 10.191 1.346 -29.637 1.00 97.69 84 ALA A O 1
ATOM 630 N N . ASN A 1 85 ? 11.053 3.292 -30.344 1.00 97.81 85 ASN A N 1
ATOM 631 C CA . ASN A 1 85 ? 10.645 3.114 -31.739 1.00 97.81 85 ASN A CA 1
ATOM 632 C C . ASN A 1 85 ? 11.437 1.997 -32.429 1.00 97.81 85 ASN A C 1
ATOM 634 O O . ASN A 1 85 ? 10.866 1.247 -33.204 1.00 97.81 85 ASN A O 1
ATOM 638 N N . GLN A 1 86 ? 12.733 1.893 -32.138 1.00 97.94 86 GLN A N 1
ATOM 639 C CA . GLN A 1 86 ? 13.639 0.916 -32.738 1.00 97.94 86 GLN A CA 1
ATOM 640 C C . GLN A 1 86 ? 13.496 -0.461 -32.087 1.00 97.94 86 GLN A C 1
ATOM 642 O O . GLN A 1 86 ? 13.614 -1.478 -32.758 1.00 97.94 86 GLN A O 1
ATOM 647 N N . LEU A 1 87 ? 13.245 -0.496 -30.776 1.00 97.31 87 LEU A N 1
ATOM 648 C CA . LEU A 1 87 ? 13.138 -1.741 -30.021 1.00 97.31 87 LEU A CA 1
ATOM 649 C C . LEU A 1 87 ? 11.748 -2.378 -30.128 1.00 97.31 87 LEU A C 1
ATOM 651 O O . LEU A 1 87 ? 11.646 -3.597 -30.045 1.00 97.31 87 LEU A O 1
ATOM 655 N N . ALA A 1 88 ? 10.680 -1.595 -30.311 1.00 98.00 88 ALA A N 1
ATOM 656 C CA . ALA A 1 88 ? 9.323 -2.138 -30.335 1.00 98.00 88 ALA A CA 1
ATOM 657 C C . ALA A 1 88 ? 9.104 -3.242 -31.389 1.00 98.00 88 ALA A C 1
ATOM 659 O O . ALA A 1 88 ? 8.583 -4.280 -30.983 1.00 98.00 88 ALA A O 1
ATOM 660 N N . PRO A 1 89 ? 9.527 -3.111 -32.666 1.00 98.12 89 PRO A N 1
ATOM 661 C CA . PRO A 1 89 ? 9.361 -4.185 -33.649 1.00 98.12 89 PRO A CA 1
ATOM 662 C C . PRO A 1 89 ? 9.997 -5.503 -33.188 1.00 98.12 89 PRO A C 1
ATOM 664 O O . PRO A 1 89 ? 9.335 -6.535 -33.149 1.00 98.12 89 PRO A O 1
ATOM 667 N N . VAL A 1 90 ? 11.253 -5.439 -32.730 1.00 97.81 90 VAL A N 1
ATOM 668 C CA . VAL A 1 90 ? 12.029 -6.611 -32.293 1.00 97.81 90 VAL A CA 1
ATOM 669 C C . VAL A 1 90 ? 11.379 -7.286 -31.086 1.00 97.81 90 VAL A C 1
ATOM 671 O O . VAL A 1 90 ? 11.187 -8.497 -31.063 1.00 97.81 90 VAL A O 1
ATOM 674 N N . PHE A 1 91 ? 11.005 -6.510 -30.067 1.00 97.25 91 PHE A N 1
ATOM 675 C CA . PHE A 1 91 ? 10.403 -7.078 -28.860 1.00 97.25 91 PHE A CA 1
ATOM 676 C C . PHE A 1 91 ? 8.968 -7.563 -29.073 1.00 97.25 91 PHE A C 1
ATOM 678 O O . PHE A 1 91 ? 8.521 -8.432 -28.335 1.00 97.25 91 PHE A O 1
ATOM 685 N N . THR A 1 92 ? 8.263 -7.054 -30.082 1.00 98.19 92 THR A N 1
ATOM 686 C CA . THR A 1 92 ? 6.943 -7.573 -30.467 1.00 98.19 92 THR A CA 1
ATOM 687 C C . THR A 1 92 ? 7.054 -9.000 -30.982 1.00 98.19 92 THR A C 1
ATOM 689 O O . THR A 1 92 ? 6.302 -9.866 -30.543 1.00 98.19 92 THR A O 1
ATOM 692 N N . GLU A 1 93 ? 8.030 -9.263 -31.852 1.00 97.81 93 GLU A N 1
ATOM 693 C CA . GLU A 1 93 ? 8.314 -10.610 -32.348 1.00 97.81 93 GLU A CA 1
ATOM 694 C C . GLU A 1 93 ? 8.721 -11.546 -31.203 1.00 97.81 93 GLU A C 1
ATOM 696 O O . GLU A 1 93 ? 8.126 -12.606 -31.037 1.00 97.81 93 GLU A O 1
ATOM 701 N N . ILE A 1 94 ? 9.649 -11.112 -30.338 1.00 96.62 94 ILE A N 1
ATOM 702 C CA . ILE A 1 94 ? 10.088 -11.898 -29.170 1.00 96.62 94 ILE A CA 1
ATOM 703 C C . ILE A 1 94 ? 8.912 -12.229 -28.240 1.00 96.62 94 ILE A C 1
ATOM 705 O O . ILE A 1 94 ? 8.800 -13.362 -27.774 1.00 96.62 94 ILE A O 1
ATOM 709 N N . PHE A 1 95 ? 8.047 -11.258 -27.930 1.00 97.19 95 PHE A N 1
ATOM 710 C CA . PHE A 1 95 ? 6.925 -11.471 -27.014 1.00 97.19 95 PHE A CA 1
ATOM 711 C C . PHE A 1 95 ? 5.862 -12.391 -27.613 1.00 97.19 95 PHE A C 1
ATOM 713 O O . PHE A 1 95 ? 5.403 -13.295 -26.919 1.00 97.19 95 PHE A O 1
ATOM 720 N N . ASN A 1 96 ? 5.506 -12.219 -28.887 1.00 96.94 96 ASN A N 1
ATOM 721 C CA . ASN A 1 96 ? 4.538 -13.099 -29.540 1.00 96.94 96 ASN A CA 1
ATOM 722 C C . ASN A 1 96 ? 5.086 -14.523 -29.706 1.00 96.94 96 ASN A C 1
ATOM 724 O O . ASN A 1 96 ? 4.369 -15.471 -29.406 1.00 96.94 96 ASN A O 1
ATOM 728 N N . LEU A 1 97 ? 6.367 -14.683 -30.059 1.00 96.56 97 LEU A N 1
ATOM 729 C CA . LEU A 1 97 ? 7.017 -15.996 -30.099 1.00 96.56 97 LEU A CA 1
ATOM 730 C C . LEU A 1 97 ? 7.029 -16.657 -28.713 1.00 96.56 97 LEU A C 1
ATOM 732 O O . LEU A 1 97 ? 6.786 -17.852 -28.580 1.00 96.56 97 LEU A O 1
ATOM 736 N N . SER A 1 98 ? 7.274 -15.870 -27.662 1.00 96.50 98 SER A N 1
ATOM 737 C CA . SER A 1 98 ? 7.229 -16.345 -26.278 1.00 96.50 98 SER A CA 1
ATOM 738 C C . SER A 1 98 ? 5.832 -16.833 -25.872 1.00 96.50 98 SER A C 1
ATOM 740 O O . SER A 1 98 ? 5.733 -17.856 -25.192 1.00 96.50 98 SER A O 1
ATOM 742 N N . LEU A 1 99 ? 4.770 -16.138 -26.301 1.00 94.62 99 LEU A N 1
ATOM 743 C CA . LEU A 1 99 ? 3.376 -16.549 -26.089 1.00 94.62 99 LEU A CA 1
ATOM 744 C C . LEU A 1 99 ? 3.040 -17.826 -26.867 1.00 94.62 99 LEU A C 1
ATOM 746 O O . LEU A 1 99 ? 2.512 -18.767 -26.282 1.00 94.62 99 LEU A O 1
ATOM 750 N N . GLU A 1 100 ? 3.401 -17.885 -28.150 1.00 94.81 100 GLU A N 1
ATOM 751 C CA . GLU A 1 100 ? 3.168 -19.042 -29.021 1.00 94.81 100 GLU A CA 1
ATOM 752 C C . GLU A 1 100 ? 3.854 -20.304 -28.481 1.00 94.81 100 GLU A C 1
ATOM 754 O O . GLU A 1 100 ? 3.246 -21.368 -28.385 1.00 94.81 100 GLU A O 1
ATOM 759 N N . GLN A 1 101 ? 5.110 -20.175 -28.051 1.00 94.94 101 GLN A N 1
ATOM 760 C CA . GLN A 1 101 ? 5.895 -21.285 -27.510 1.00 94.94 101 GLN A CA 1
ATOM 761 C C . GLN A 1 101 ? 5.611 -21.570 -26.032 1.00 94.94 101 GLN A C 1
ATOM 763 O O . GLN A 1 101 ? 6.174 -22.513 -25.474 1.00 94.94 101 GLN A O 1
ATOM 768 N N . SER A 1 102 ? 4.800 -20.740 -25.365 1.00 94.31 102 SER A N 1
ATOM 769 C CA . SER A 1 102 ? 4.601 -20.783 -23.909 1.00 94.31 102 SER A CA 1
ATOM 770 C C . SER A 1 102 ? 5.924 -20.792 -23.123 1.00 94.31 102 SER A C 1
ATOM 772 O O . SER A 1 102 ? 6.057 -21.431 -22.076 1.00 94.31 102 SER A O 1
ATOM 774 N N . MET A 1 103 ? 6.938 -20.082 -23.629 1.00 94.38 103 MET A N 1
ATOM 775 C CA . MET A 1 103 ? 8.291 -20.090 -23.079 1.00 94.38 103 MET A CA 1
ATOM 776 C C . MET A 1 103 ? 8.833 -18.674 -22.922 1.00 94.38 103 MET A C 1
ATOM 778 O O . MET A 1 103 ? 9.080 -17.967 -23.893 1.00 94.38 103 MET A O 1
ATOM 782 N N . ILE A 1 104 ? 9.100 -18.271 -21.678 1.00 94.38 104 ILE A N 1
ATOM 783 C CA . ILE A 1 104 ? 9.795 -17.010 -21.383 1.00 94.38 104 ILE A CA 1
ATOM 784 C C . ILE A 1 104 ? 11.310 -17.173 -21.636 1.00 94.38 104 ILE A C 1
ATOM 786 O O . ILE A 1 104 ? 11.891 -18.154 -21.145 1.00 94.38 104 ILE A O 1
ATOM 790 N N . PRO A 1 105 ? 11.978 -16.217 -22.316 1.00 92.25 105 PRO A N 1
ATOM 791 C CA . PRO A 1 105 ? 13.432 -16.200 -22.465 1.00 92.25 105 PRO A CA 1
ATOM 792 C C . PRO A 1 105 ? 14.165 -16.330 -21.126 1.00 92.25 105 PRO A C 1
ATOM 794 O O . PRO A 1 105 ? 13.801 -15.703 -20.130 1.00 92.25 105 PRO A O 1
ATOM 797 N N . THR A 1 106 ? 15.231 -17.129 -21.087 1.00 90.38 106 THR A N 1
ATOM 798 C CA . THR A 1 106 ? 15.970 -17.422 -19.845 1.00 90.38 106 THR A CA 1
ATOM 799 C C . THR A 1 106 ? 16.542 -16.169 -19.184 1.00 90.38 106 THR A C 1
ATOM 801 O O . THR A 1 106 ? 16.491 -16.060 -17.961 1.00 90.38 106 THR A O 1
ATOM 804 N N . CYS A 1 107 ? 16.997 -15.187 -19.967 1.00 89.62 107 CYS A N 1
ATOM 805 C CA . CYS A 1 107 ? 17.481 -13.900 -19.460 1.00 89.62 107 CYS A CA 1
ATOM 806 C C . CYS A 1 107 ? 16.399 -13.090 -18.719 1.00 89.62 107 CYS A C 1
ATOM 808 O O . CYS A 1 107 ? 16.714 -12.361 -17.783 1.00 89.62 107 CYS A O 1
ATOM 810 N N . PHE A 1 108 ? 15.116 -13.250 -19.065 1.00 92.50 108 PHE A N 1
ATOM 811 C CA . PHE A 1 108 ? 14.005 -12.584 -18.372 1.00 92.50 108 PHE A CA 1
ATOM 812 C C . PHE A 1 108 ? 13.588 -13.288 -17.079 1.00 92.50 108 PHE A C 1
ATOM 814 O O . PHE A 1 108 ? 12.973 -12.662 -16.219 1.00 92.50 108 PHE A O 1
ATOM 821 N N . LYS A 1 109 ? 13.960 -14.564 -16.911 1.00 90.69 109 LYS A N 1
ATOM 822 C CA . LYS A 1 109 ? 13.713 -15.344 -15.686 1.00 90.69 109 LYS A CA 1
ATOM 823 C C . LYS A 1 109 ? 14.733 -15.059 -14.578 1.00 90.69 109 LYS A C 1
ATOM 825 O O . LYS A 1 109 ? 14.606 -15.590 -13.477 1.00 90.69 109 LYS A O 1
ATOM 830 N N . GLN A 1 110 ? 15.763 -14.261 -14.858 1.00 90.62 110 GLN A N 1
ATOM 831 C CA . GLN A 1 110 ? 16.794 -13.900 -13.889 1.00 90.62 110 GLN A CA 1
ATOM 832 C C . GLN A 1 110 ? 16.400 -12.645 -13.099 1.00 90.62 110 GLN A C 1
ATOM 834 O O . GLN A 1 110 ? 15.828 -11.692 -13.631 1.00 90.62 110 GLN A O 1
ATOM 839 N N . SER A 1 111 ? 16.760 -12.619 -11.815 1.00 92.31 111 SER A N 1
ATOM 840 C CA . SER A 1 111 ? 16.556 -11.461 -10.944 1.00 92.31 111 SER A CA 1
ATOM 841 C C . SER A 1 111 ? 17.697 -11.300 -9.950 1.00 92.31 111 SER A C 1
ATOM 843 O O . SER A 1 111 ? 18.168 -12.296 -9.402 1.00 92.31 111 SER A O 1
ATOM 845 N N . THR A 1 112 ? 18.065 -10.057 -9.646 1.00 90.69 112 THR A N 1
ATOM 846 C CA . THR A 1 112 ? 18.970 -9.746 -8.529 1.00 90.69 112 THR A CA 1
ATOM 847 C C . THR A 1 112 ? 18.142 -9.483 -7.277 1.00 90.69 112 THR A C 1
ATOM 849 O O . THR A 1 112 ? 17.285 -8.599 -7.289 1.00 90.69 112 THR A O 1
ATOM 852 N N . ILE A 1 113 ? 18.382 -10.227 -6.196 1.00 89.69 113 ILE A N 1
ATOM 853 C CA . ILE A 1 113 ? 17.712 -9.995 -4.911 1.00 89.69 113 ILE A CA 1
ATOM 854 C C . ILE A 1 113 ? 18.465 -8.915 -4.135 1.00 89.69 113 ILE A C 1
ATOM 856 O O . ILE A 1 113 ? 19.636 -9.080 -3.809 1.00 89.69 113 ILE A O 1
ATOM 860 N N . VAL A 1 114 ? 17.778 -7.816 -3.824 1.00 88.94 114 VAL A N 1
ATOM 861 C CA . VAL A 1 114 ? 18.294 -6.735 -2.978 1.00 88.94 114 VAL A CA 1
ATOM 862 C C . VAL A 1 114 ? 17.583 -6.790 -1.622 1.00 88.94 114 VAL A C 1
ATOM 864 O O . VAL A 1 114 ? 16.391 -6.474 -1.549 1.00 88.94 114 VAL A O 1
ATOM 867 N N . PRO A 1 115 ? 18.267 -7.208 -0.544 1.00 88.50 115 PRO A N 1
ATOM 868 C CA . PRO A 1 115 ? 17.673 -7.278 0.784 1.00 88.50 115 PRO A CA 1
ATOM 869 C C . PRO A 1 115 ? 17.496 -5.867 1.369 1.00 88.50 115 PRO A C 1
ATOM 871 O O . PRO A 1 115 ? 18.453 -5.115 1.522 1.00 88.50 115 PRO A O 1
ATOM 874 N N . VAL A 1 116 ? 16.259 -5.499 1.716 1.00 88.88 116 VAL A N 1
ATOM 875 C CA . VAL A 1 116 ? 15.923 -4.195 2.322 1.00 88.88 116 VAL A CA 1
ATOM 876 C C . VAL A 1 116 ? 15.385 -4.392 3.733 1.00 88.88 116 VAL A C 1
ATOM 878 O O . VAL A 1 116 ? 14.501 -5.217 3.957 1.00 88.88 116 VAL A O 1
ATOM 881 N N . HIS A 1 117 ? 15.876 -3.614 4.694 1.00 87.25 117 HIS A N 1
ATOM 882 C CA . HIS A 1 117 ? 15.442 -3.709 6.087 1.00 87.25 117 HIS A CA 1
ATOM 883 C C . HIS A 1 117 ? 13.933 -3.422 6.240 1.00 87.25 117 HIS A C 1
ATOM 885 O O . HIS A 1 117 ? 13.437 -2.379 5.818 1.00 87.25 117 HIS A O 1
ATOM 891 N N . LYS A 1 118 ? 13.192 -4.331 6.890 1.00 82.00 118 LYS A N 1
ATOM 892 C CA . LYS A 1 118 ? 11.799 -4.111 7.334 1.00 82.00 118 LYS A CA 1
ATOM 893 C C . LYS A 1 118 ? 11.728 -3.203 8.561 1.00 82.00 118 LYS A C 1
ATOM 895 O O . LYS A 1 118 ? 10.719 -2.535 8.756 1.00 82.00 118 LYS A O 1
ATOM 900 N N . LYS A 1 119 ? 12.762 -3.239 9.406 1.00 78.31 119 LYS A N 1
ATOM 901 C CA . LYS A 1 119 ? 12.874 -2.527 10.688 1.00 78.31 119 LYS A CA 1
ATOM 902 C C . LYS A 1 119 ? 14.241 -1.850 10.771 1.00 78.31 119 LYS A C 1
ATOM 904 O O . LYS A 1 119 ? 15.175 -2.316 10.132 1.00 78.31 119 LYS A O 1
ATOM 909 N N . SER A 1 120 ? 14.373 -0.793 11.570 1.00 75.50 120 SER A N 1
ATOM 910 C CA . SER A 1 120 ? 15.631 -0.038 11.714 1.00 75.50 120 SER A CA 1
ATOM 911 C C . SER A 1 120 ? 16.832 -0.922 12.071 1.00 75.50 120 SER A C 1
ATOM 913 O O . SER A 1 120 ? 17.912 -0.724 11.522 1.00 75.50 120 SER A O 1
ATOM 915 N N . GLN A 1 121 ? 16.629 -1.917 12.939 1.00 78.75 121 GLN A N 1
ATOM 916 C CA . GLN A 1 121 ? 17.646 -2.877 13.365 1.00 78.75 121 GLN A CA 1
ATOM 917 C C . GLN A 1 121 ? 17.154 -4.312 13.103 1.00 78.75 121 GLN A C 1
ATOM 919 O O . GLN A 1 121 ? 16.273 -4.803 13.818 1.00 78.75 121 GLN A O 1
ATOM 924 N N . PRO A 1 122 ? 17.642 -4.989 12.049 1.00 78.44 122 PRO A N 1
ATOM 925 C CA . PRO A 1 122 ? 17.228 -6.351 11.739 1.00 78.44 122 PRO A CA 1
ATOM 926 C C . PRO A 1 122 ? 17.915 -7.360 12.671 1.00 78.44 122 PRO A C 1
ATOM 928 O O . PRO A 1 122 ? 19.116 -7.570 12.597 1.00 78.44 122 PRO A O 1
ATOM 931 N N . ALA A 1 123 ? 17.134 -8.024 13.525 1.00 80.12 123 ALA A N 1
ATOM 932 C CA . ALA A 1 123 ? 17.634 -9.070 14.430 1.00 80.12 123 ALA A CA 1
ATOM 933 C C . ALA A 1 123 ? 17.698 -10.486 13.813 1.00 80.12 123 ALA A C 1
ATOM 935 O O . ALA A 1 123 ? 18.205 -11.409 14.437 1.00 80.12 123 ALA A O 1
ATOM 936 N N . CYS A 1 124 ? 17.125 -10.693 12.622 1.00 81.69 124 CYS A N 1
ATOM 937 C CA . CYS A 1 124 ? 17.068 -11.996 11.952 1.00 81.69 124 CYS A CA 1
ATOM 938 C C . CYS A 1 124 ? 16.841 -11.821 10.443 1.00 81.69 124 CYS A C 1
ATOM 940 O O . CYS A 1 124 ? 16.357 -10.772 10.008 1.00 81.69 124 CYS A O 1
ATOM 942 N N . LEU A 1 125 ? 17.122 -12.858 9.646 1.00 81.12 125 LEU A N 1
ATOM 943 C CA . LEU A 1 125 ? 17.000 -12.827 8.176 1.00 81.12 125 LEU A CA 1
ATOM 944 C C . LEU A 1 125 ? 15.569 -12.504 7.699 1.00 81.12 125 LEU A C 1
ATOM 946 O O . LEU A 1 125 ? 15.365 -11.796 6.714 1.00 81.12 125 LEU A O 1
ATOM 950 N N . ASN A 1 126 ? 14.552 -12.903 8.470 1.00 81.81 126 ASN A N 1
ATOM 951 C CA . ASN A 1 126 ? 13.150 -12.564 8.204 1.00 81.81 126 ASN A CA 1
ATOM 952 C C . ASN A 1 126 ? 12.836 -11.061 8.298 1.00 81.81 126 ASN A C 1
ATOM 954 O O . ASN A 1 126 ? 11.806 -10.617 7.777 1.00 81.81 126 ASN A O 1
ATOM 958 N N . ASN A 1 127 ? 13.704 -10.259 8.922 1.00 84.12 127 ASN A N 1
ATOM 959 C CA . ASN A 1 127 ? 13.572 -8.804 8.971 1.00 84.12 127 ASN A CA 1
ATOM 960 C C . ASN A 1 127 ? 14.049 -8.109 7.689 1.00 84.12 127 ASN A C 1
ATOM 962 O O . ASN A 1 127 ? 13.951 -6.888 7.609 1.00 84.12 127 ASN A O 1
ATOM 966 N N . TYR A 1 128 ? 14.482 -8.854 6.672 1.00 85.94 128 TYR A N 1
ATOM 967 C CA . TYR A 1 128 ? 14.774 -8.327 5.344 1.00 85.94 128 TYR A CA 1
ATOM 968 C C . TYR A 1 128 ? 13.614 -8.612 4.374 1.00 85.94 128 TYR A C 1
ATOM 970 O O . TYR A 1 128 ? 12.946 -9.651 4.433 1.00 85.94 128 TYR A O 1
ATOM 978 N N . ARG A 1 129 ? 13.311 -7.652 3.497 1.00 84.19 129 ARG A N 1
ATOM 979 C CA . ARG A 1 129 ? 12.460 -7.839 2.315 1.00 84.19 129 ARG A CA 1
ATOM 980 C C . ARG A 1 129 ? 13.372 -8.185 1.138 1.00 84.19 129 ARG A C 1
ATOM 982 O O . ARG A 1 129 ? 14.212 -7.348 0.810 1.00 84.19 129 ARG A O 1
ATOM 989 N N . PRO A 1 130 ? 13.196 -9.340 0.482 1.00 90.25 130 PRO A N 1
ATOM 990 C CA . PRO A 1 130 ? 13.905 -9.625 -0.756 1.00 90.25 130 PRO A CA 1
ATOM 991 C C . PRO A 1 130 ? 13.258 -8.832 -1.897 1.00 90.25 130 PRO A C 1
ATOM 993 O O . PRO A 1 130 ? 12.202 -9.206 -2.404 1.00 90.25 130 PRO A O 1
ATOM 996 N N . VAL A 1 131 ? 13.849 -7.703 -2.295 1.00 89.19 131 VAL A N 1
ATOM 997 C CA . VAL A 1 131 ? 13.377 -6.949 -3.464 1.00 89.19 131 VAL A CA 1
ATOM 998 C C . VAL A 1 131 ? 14.006 -7.551 -4.716 1.00 89.19 131 VAL A C 1
ATOM 1000 O O . VAL A 1 131 ? 15.200 -7.388 -4.948 1.00 89.19 131 VAL A O 1
ATOM 1003 N N . ALA A 1 132 ? 13.206 -8.233 -5.535 1.00 90.75 132 ALA A N 1
ATOM 1004 C CA . ALA A 1 132 ? 13.669 -8.798 -6.798 1.00 90.75 132 ALA A CA 1
ATOM 1005 C C . ALA A 1 132 ? 13.746 -7.724 -7.897 1.00 90.75 132 ALA A C 1
ATOM 1007 O O . ALA A 1 132 ? 12.737 -7.177 -8.357 1.00 90.75 132 ALA A O 1
ATOM 1008 N N . LEU A 1 133 ? 14.959 -7.425 -8.354 1.00 92.56 133 LEU A N 1
ATOM 1009 C CA . LEU A 1 133 ? 15.194 -6.629 -9.550 1.00 92.56 133 LEU A CA 1
ATOM 1010 C C . LEU A 1 133 ? 15.135 -7.546 -10.773 1.00 92.56 133 LEU A C 1
ATOM 1012 O O . LEU A 1 133 ? 16.127 -8.171 -11.128 1.00 92.56 133 LEU A O 1
ATOM 1016 N N . THR A 1 134 ? 13.964 -7.638 -11.401 1.00 93.25 134 THR A N 1
ATOM 1017 C CA . THR A 1 134 ? 13.782 -8.306 -12.702 1.00 93.25 134 THR A CA 1
ATOM 1018 C C . THR A 1 134 ? 14.048 -7.353 -13.870 1.00 93.25 1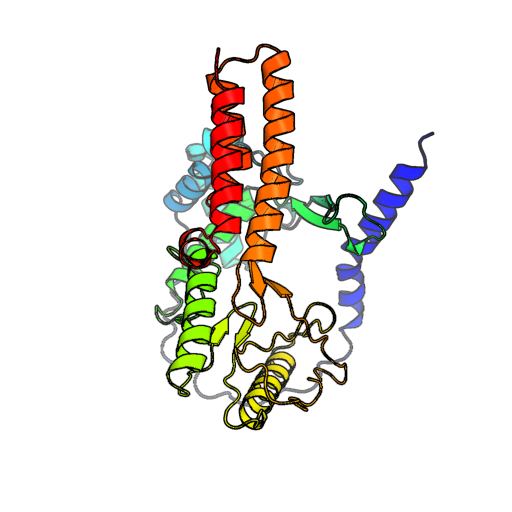34 THR A C 1
ATOM 1020 O O . THR A 1 134 ? 13.995 -6.124 -13.704 1.00 93.25 134 THR A O 1
ATOM 1023 N N . SER A 1 135 ? 14.311 -7.929 -15.050 1.00 94.88 135 SER A N 1
ATOM 1024 C CA . SER A 1 135 ? 14.462 -7.204 -16.318 1.00 94.88 135 SER A CA 1
ATOM 1025 C C . SER A 1 135 ? 13.328 -6.198 -16.537 1.00 94.88 135 SER A C 1
ATOM 1027 O O . SER A 1 135 ? 12.148 -6.488 -16.311 1.00 94.88 135 SER A O 1
ATOM 1029 N N . VAL A 1 136 ? 13.669 -4.996 -17.006 1.00 95.19 136 VAL A N 1
ATOM 1030 C CA . VAL A 1 136 ? 12.665 -3.962 -17.302 1.00 95.19 136 VAL A CA 1
ATOM 1031 C C . VAL A 1 136 ? 11.779 -4.382 -18.481 1.00 95.19 136 VAL A C 1
ATOM 1033 O O . VAL A 1 136 ? 10.597 -4.036 -18.506 1.00 95.19 136 VAL A O 1
ATOM 1036 N N . MET A 1 137 ? 12.322 -5.168 -19.413 1.00 94.69 137 MET A N 1
ATOM 1037 C CA . 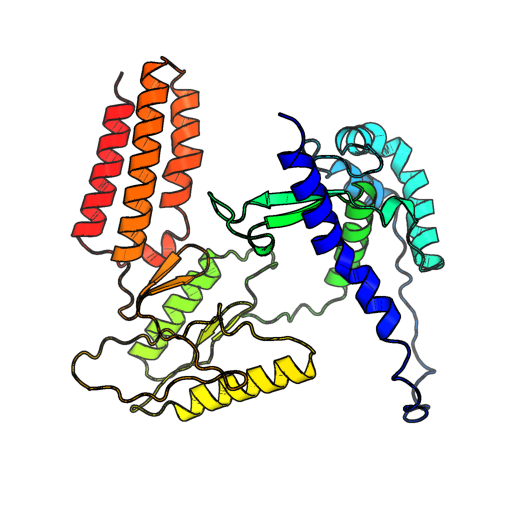MET A 1 137 ? 11.604 -5.745 -20.549 1.00 94.69 137 MET A CA 1
ATOM 1038 C C . MET A 1 137 ? 10.571 -6.752 -20.068 1.00 94.69 137 MET A C 1
ATOM 1040 O O . MET A 1 137 ? 9.412 -6.652 -20.460 1.00 94.69 137 MET A O 1
ATOM 1044 N N . MET A 1 138 ? 10.961 -7.644 -19.150 1.00 95.31 138 MET A N 1
ATOM 1045 C CA . MET A 1 138 ? 10.043 -8.617 -18.556 1.00 95.31 138 MET A CA 1
ATOM 1046 C C . MET A 1 138 ? 8.874 -7.921 -17.853 1.00 95.31 138 MET A C 1
ATOM 1048 O O . MET A 1 138 ? 7.722 -8.244 -18.107 1.00 95.31 138 MET A O 1
ATOM 1052 N N . LYS A 1 139 ? 9.140 -6.857 -17.084 1.00 94.88 139 LYS A N 1
ATOM 1053 C CA . LYS A 1 139 ? 8.077 -6.044 -16.458 1.00 94.88 139 LYS A CA 1
ATOM 1054 C C . LYS A 1 139 ? 7.144 -5.376 -17.471 1.00 94.88 139 LYS A C 1
ATOM 1056 O O . LYS A 1 139 ? 6.007 -5.051 -17.132 1.00 94.88 139 LYS A O 1
ATOM 1061 N N . CYS A 1 140 ? 7.631 -5.064 -18.674 1.00 96.44 140 CYS A N 1
ATOM 1062 C CA . CYS A 1 140 ? 6.780 -4.550 -19.747 1.00 96.44 140 CYS A CA 1
ATOM 1063 C C . CYS A 1 140 ? 5.916 -5.669 -20.329 1.00 96.44 140 CYS A C 1
ATOM 1065 O O . CYS A 1 140 ? 4.725 -5.450 -20.521 1.00 96.44 140 CYS A O 1
ATOM 1067 N N . PHE A 1 141 ? 6.486 -6.857 -20.533 1.00 96.56 141 PHE A N 1
ATOM 1068 C CA . PHE A 1 141 ? 5.760 -8.021 -21.028 1.00 96.56 141 PHE A CA 1
ATOM 1069 C C . PHE A 1 141 ? 4.666 -8.480 -20.052 1.00 96.56 141 PHE A C 1
ATOM 1071 O O . PHE A 1 141 ? 3.503 -8.559 -20.433 1.00 96.56 141 PHE A O 1
ATOM 1078 N N . GLU A 1 142 ? 4.998 -8.642 -18.767 1.00 95.75 142 GLU A N 1
ATOM 1079 C CA . GLU A 1 142 ? 4.042 -8.939 -17.687 1.00 95.75 142 GLU A CA 1
ATOM 1080 C C . GLU A 1 142 ? 2.899 -7.926 -17.640 1.00 95.75 142 GLU A C 1
ATOM 1082 O O . GLU A 1 142 ? 1.753 -8.293 -17.407 1.00 95.75 142 GLU A O 1
ATOM 1087 N N . ARG A 1 143 ? 3.193 -6.639 -17.876 1.00 95.25 143 ARG A N 1
ATOM 1088 C CA . ARG A 1 143 ? 2.169 -5.592 -17.897 1.00 95.25 143 ARG A CA 1
ATOM 1089 C C . ARG A 1 143 ? 1.193 -5.775 -19.053 1.00 95.25 143 ARG A C 1
ATOM 1091 O O . ARG A 1 143 ? 0.000 -5.647 -18.823 1.00 95.25 143 ARG A O 1
ATOM 1098 N N . LEU A 1 144 ? 1.690 -6.065 -20.255 1.00 95.94 144 LEU A N 1
ATOM 1099 C CA . LEU A 1 144 ? 0.842 -6.306 -21.426 1.00 95.94 144 LEU A CA 1
ATOM 1100 C C . LEU A 1 144 ? -0.070 -7.518 -21.202 1.00 95.94 144 LEU A C 1
ATOM 1102 O O . LEU A 1 144 ? -1.267 -7.437 -21.456 1.00 95.94 144 LEU A O 1
ATOM 1106 N N . ILE A 1 145 ? 0.482 -8.602 -20.650 1.00 94.44 145 ILE A N 1
ATOM 1107 C CA . ILE A 1 145 ? -0.287 -9.805 -20.304 1.00 94.44 145 ILE A CA 1
ATOM 1108 C C . ILE A 1 145 ? -1.318 -9.495 -19.216 1.00 94.44 145 ILE A C 1
ATOM 1110 O O . ILE A 1 145 ? -2.481 -9.863 -19.343 1.00 94.44 145 ILE A O 1
ATOM 1114 N N . ARG A 1 146 ? -0.920 -8.790 -18.151 1.00 93.44 146 ARG A N 1
ATOM 1115 C CA . ARG A 1 146 ? -1.827 -8.376 -17.076 1.00 93.44 146 ARG A CA 1
ATOM 1116 C C . ARG A 1 146 ? -2.983 -7.549 -17.623 1.00 93.44 146 ARG A C 1
ATOM 1118 O O . ARG A 1 146 ? -4.114 -7.809 -17.248 1.00 93.44 146 ARG A O 1
ATOM 1125 N N . ASP A 1 147 ? -2.707 -6.573 -18.484 1.00 91.38 147 ASP A N 1
ATOM 1126 C CA . ASP A 1 147 ? -3.742 -5.700 -19.039 1.00 91.38 147 ASP A CA 1
ATOM 1127 C C . ASP A 1 147 ? -4.776 -6.524 -19.839 1.00 91.38 147 ASP A C 1
ATOM 1129 O O . ASP A 1 147 ? -5.973 -6.283 -19.700 1.00 91.38 147 ASP A O 1
ATOM 1133 N N . PHE A 1 148 ? -4.337 -7.561 -20.563 1.00 91.69 148 PHE A N 1
ATOM 1134 C CA . PHE A 1 148 ? -5.218 -8.520 -21.242 1.00 91.69 148 PHE A CA 1
ATOM 1135 C C . PHE A 1 148 ? -6.009 -9.430 -20.288 1.00 91.69 148 PHE A C 1
ATOM 1137 O O . PHE A 1 148 ? -7.215 -9.626 -20.466 1.00 91.69 148 PHE A O 1
ATOM 1144 N N . ILE A 1 149 ? -5.355 -9.985 -19.261 1.00 90.62 149 ILE A N 1
ATOM 1145 C CA . ILE A 1 149 ? -6.027 -10.820 -18.254 1.00 90.62 149 ILE A CA 1
ATOM 1146 C C . ILE A 1 149 ? -7.101 -9.990 -17.553 1.00 90.62 149 ILE A C 1
ATOM 1148 O O . ILE A 1 149 ? -8.248 -10.413 -17.478 1.00 90.62 149 ILE A O 1
ATOM 1152 N N . THR A 1 150 ? -6.756 -8.787 -17.091 1.00 88.00 150 THR A N 1
ATOM 1153 C CA . THR A 1 150 ? -7.685 -7.902 -16.386 1.00 88.00 150 THR A CA 1
ATOM 1154 C C . THR A 1 150 ? -8.841 -7.454 -17.278 1.00 88.00 150 THR A C 1
ATOM 1156 O O . THR A 1 150 ? -9.961 -7.411 -16.787 1.00 88.00 150 THR A O 1
ATOM 1159 N N . SER A 1 151 ? -8.626 -7.194 -18.576 1.00 87.25 151 SER A N 1
ATOM 1160 C CA . SER A 1 151 ? -9.733 -6.879 -19.497 1.00 87.25 151 SER A CA 1
ATOM 1161 C C . SER A 1 151 ? -10.669 -8.060 -19.768 1.00 87.25 151 SER A C 1
ATOM 1163 O O . SER A 1 151 ? -11.753 -7.864 -20.308 1.00 87.25 151 SER A O 1
ATOM 1165 N N . SER A 1 152 ? -10.234 -9.279 -19.444 1.00 87.06 152 SER A N 1
ATOM 1166 C CA . SER A 1 152 ? -11.015 -10.506 -19.619 1.00 87.06 152 SER A CA 1
ATOM 1167 C C . SER A 1 152 ? -11.739 -10.937 -18.339 1.00 87.06 152 SER A C 1
ATOM 1169 O O . SER A 1 152 ? -12.543 -11.867 -18.382 1.00 87.06 152 SER A O 1
ATOM 1171 N N . LEU A 1 153 ? -11.451 -10.299 -17.198 1.00 85.19 153 LEU A N 1
ATOM 1172 C CA . LEU A 1 153 ? -12.156 -10.559 -15.946 1.00 85.19 153 LEU A CA 1
ATOM 1173 C C . LEU A 1 153 ? -13.532 -9.872 -15.960 1.00 85.19 153 LEU A C 1
ATOM 1175 O O . LEU A 1 153 ? -13.667 -8.799 -16.548 1.00 85.19 153 LEU A O 1
ATOM 1179 N N . PRO A 1 154 ? -14.555 -10.455 -15.311 1.00 81.12 154 PRO A N 1
ATOM 1180 C CA . PRO A 1 154 ? -15.852 -9.804 -15.163 1.00 81.12 154 PRO A CA 1
ATOM 1181 C C . PRO A 1 154 ? -15.730 -8.457 -14.440 1.00 81.12 154 PRO A C 1
ATOM 1183 O O . PRO A 1 154 ? -14.969 -8.335 -13.481 1.00 81.12 154 PRO A O 1
ATOM 1186 N N . ASP A 1 155 ? -16.565 -7.484 -14.815 1.00 73.12 155 ASP A N 1
ATOM 1187 C CA . ASP A 1 155 ? -16.658 -6.185 -14.122 1.00 73.12 155 ASP A CA 1
ATOM 1188 C C . ASP A 1 155 ? -17.147 -6.309 -12.661 1.00 73.12 155 ASP A C 1
ATOM 1190 O O . ASP A 1 155 ? -17.051 -5.366 -11.873 1.00 73.12 155 ASP A O 1
ATOM 1194 N N . ILE A 1 156 ? -17.660 -7.48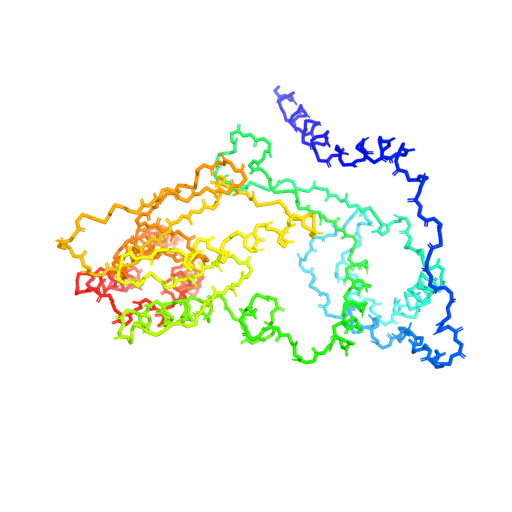4 -12.282 1.00 72.19 156 ILE A N 1
ATOM 1195 C CA . ILE A 1 156 ? -18.143 -7.812 -10.938 1.00 72.19 156 ILE A CA 1
ATOM 1196 C C . ILE A 1 156 ? -16.986 -8.416 -10.132 1.00 72.19 156 ILE A C 1
ATOM 1198 O O . ILE A 1 156 ? -16.963 -9.605 -9.821 1.00 72.19 156 ILE A O 1
ATOM 1202 N N . LEU A 1 157 ? -15.995 -7.584 -9.823 1.00 72.38 157 LEU A N 1
ATOM 1203 C CA . LEU A 1 157 ? -15.089 -7.855 -8.707 1.00 72.38 157 LEU A CA 1
ATOM 1204 C C . LEU A 1 157 ? -15.811 -7.543 -7.393 1.00 72.38 157 LEU A C 1
ATOM 1206 O O . LEU A 1 157 ? -16.738 -6.727 -7.379 1.00 72.38 157 LEU A O 1
ATOM 1210 N N . ASP A 1 158 ? -15.377 -8.175 -6.303 1.00 80.25 158 ASP A N 1
ATOM 1211 C CA . ASP A 1 158 ? -15.942 -7.948 -4.972 1.00 80.25 158 ASP A CA 1
ATOM 1212 C C . ASP A 1 158 ? -16.015 -6.432 -4.672 1.00 80.25 158 ASP A C 1
ATOM 1214 O O . ASP A 1 158 ? -14.987 -5.740 -4.703 1.00 80.25 158 ASP A O 1
ATOM 1218 N N . PRO A 1 159 ? -17.216 -5.876 -4.411 1.00 81.88 159 PRO A N 1
ATOM 1219 C CA . PRO A 1 159 ? -17.3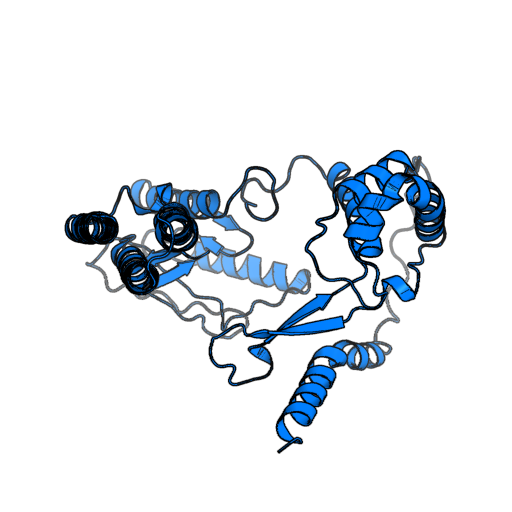79 -4.479 -4.026 1.00 81.88 159 PRO A CA 1
ATOM 1220 C C . PRO A 1 159 ? -16.547 -4.068 -2.804 1.00 81.88 159 PRO A C 1
ATOM 1222 O O . PRO A 1 159 ? -16.234 -2.886 -2.679 1.00 81.88 159 PRO A O 1
ATOM 1225 N N . LEU A 1 160 ? -16.184 -5.017 -1.935 1.00 82.81 160 LEU A N 1
ATOM 1226 C CA . LEU A 1 160 ? -15.395 -4.803 -0.720 1.00 82.81 160 LEU A CA 1
ATOM 1227 C C . LEU A 1 160 ? -13.884 -4.989 -0.925 1.00 82.81 160 LEU A C 1
ATOM 1229 O O . LEU A 1 160 ? -13.098 -4.685 -0.027 1.00 82.81 160 LEU A O 1
ATOM 1233 N N . GLN A 1 161 ? -13.441 -5.399 -2.117 1.00 84.69 161 GLN A N 1
ATOM 1234 C CA . GLN A 1 161 ? -12.025 -5.383 -2.461 1.00 84.69 161 GLN A CA 1
ATOM 1235 C C . GLN A 1 161 ? -11.591 -3.941 -2.740 1.00 84.69 161 GLN A C 1
ATOM 1237 O O . GLN A 1 161 ? -11.931 -3.377 -3.775 1.00 84.69 161 GLN A O 1
ATOM 1242 N N . PHE A 1 162 ? -10.813 -3.336 -1.843 1.00 86.62 162 PHE A N 1
ATOM 1243 C CA . PHE A 1 162 ? -10.273 -1.983 -2.042 1.00 86.62 162 PHE A CA 1
ATOM 1244 C C . PHE A 1 162 ? -8.849 -1.982 -2.600 1.00 86.62 162 PHE A C 1
ATOM 1246 O O . PHE A 1 162 ? -8.452 -1.065 -3.325 1.00 86.62 162 PHE A O 1
ATOM 1253 N N . ALA A 1 163 ? -8.049 -2.992 -2.256 1.00 85.50 163 ALA A N 1
ATOM 1254 C CA . ALA A 1 163 ? -6.670 -3.053 -2.702 1.00 85.50 163 ALA A CA 1
ATOM 1255 C C . ALA A 1 163 ? -6.593 -3.381 -4.198 1.00 85.50 163 ALA A C 1
ATOM 1257 O O . ALA A 1 163 ? -7.418 -4.098 -4.758 1.00 85.50 163 ALA A O 1
ATOM 1258 N N . TYR A 1 164 ? -5.572 -2.831 -4.855 1.00 83.25 164 TYR A N 1
ATOM 1259 C CA . TYR A 1 164 ? -5.266 -3.065 -6.272 1.00 83.25 164 TYR A CA 1
ATOM 1260 C C . TYR A 1 164 ? -6.365 -2.672 -7.275 1.00 83.25 164 TYR A C 1
ATOM 1262 O O . TYR A 1 164 ? -6.196 -2.916 -8.471 1.00 83.25 164 TYR A O 1
ATOM 1270 N N . ARG A 1 165 ? -7.431 -1.990 -6.836 1.00 82.38 165 ARG A N 1
ATOM 1271 C CA . ARG A 1 165 ? -8.461 -1.434 -7.718 1.00 82.38 165 ARG A CA 1
ATOM 1272 C C . ARG A 1 165 ? -8.187 0.027 -8.077 1.00 82.38 165 ARG A C 1
ATOM 1274 O O . ARG A 1 165 ? -7.737 0.805 -7.233 1.00 82.38 165 ARG A O 1
ATOM 1281 N N . PRO A 1 166 ? -8.448 0.431 -9.333 1.00 83.38 166 PRO A N 1
ATOM 1282 C CA . PRO A 1 166 ? -8.375 1.834 -9.711 1.00 83.38 166 PRO A CA 1
ATOM 1283 C C . PRO A 1 166 ? -9.433 2.637 -8.947 1.00 83.38 166 PRO A C 1
ATOM 1285 O O . PRO A 1 166 ? -10.552 2.171 -8.762 1.00 83.38 166 PRO A O 1
ATOM 1288 N N . ASN A 1 167 ? -9.084 3.864 -8.555 1.00 86.25 167 ASN A N 1
ATOM 1289 C CA . ASN A 1 167 ? -9.951 4.778 -7.798 1.00 86.25 167 ASN A CA 1
ATOM 1290 C C . ASN A 1 167 ? -10.355 4.287 -6.395 1.00 86.25 167 ASN A C 1
ATOM 1292 O O . ASN A 1 167 ? -11.260 4.864 -5.804 1.00 86.25 167 ASN A O 1
ATOM 1296 N N . CYS A 1 168 ? -9.665 3.280 -5.855 1.00 88.12 168 CYS A N 1
ATOM 1297 C CA . CYS A 1 168 ? -9.744 2.897 -4.450 1.00 88.12 168 CYS A CA 1
ATOM 1298 C C . CYS A 1 168 ? -8.400 3.170 -3.768 1.00 88.12 168 CYS A C 1
ATOM 1300 O O . CYS A 1 168 ? -7.325 3.021 -4.358 1.00 88.12 168 CYS A O 1
ATOM 1302 N N . SER A 1 169 ? -8.462 3.581 -2.512 1.00 89.94 169 SER A N 1
ATOM 1303 C CA . SER A 1 169 ? -7.319 3.898 -1.670 1.00 89.94 169 SER A CA 1
ATOM 1304 C C . SER A 1 169 ? -7.439 3.195 -0.321 1.00 89.94 169 SER A C 1
ATOM 1306 O O . SER A 1 169 ? -8.504 2.722 0.066 1.00 89.94 169 SER A O 1
ATOM 1308 N N . THR A 1 170 ? -6.344 3.167 0.440 1.00 90.19 170 THR A N 1
ATOM 1309 C CA . THR A 1 170 ? -6.380 2.672 1.825 1.00 90.19 170 THR A CA 1
ATOM 1310 C C . THR A 1 170 ? -7.288 3.518 2.719 1.00 90.19 170 THR A C 1
ATOM 1312 O O . THR A 1 170 ? -7.774 3.028 3.732 1.00 90.19 170 THR A O 1
ATOM 1315 N N . GLU A 1 171 ? -7.508 4.787 2.364 1.00 91.19 171 GLU A N 1
ATOM 1316 C CA . GLU A 1 171 ? -8.409 5.686 3.086 1.00 91.19 171 GLU A CA 1
ATOM 1317 C C . GLU A 1 171 ? -9.869 5.251 2.931 1.00 91.19 171 GLU A C 1
ATOM 1319 O O . GLU A 1 171 ? -10.588 5.232 3.927 1.00 91.19 171 GLU A O 1
ATOM 1324 N N . ASP A 1 172 ? -10.275 4.796 1.740 1.00 90.44 172 ASP A N 1
ATOM 1325 C CA . ASP A 1 172 ? -11.623 4.260 1.501 1.00 90.44 172 ASP A CA 1
ATOM 1326 C C . ASP A 1 172 ? -11.885 3.019 2.362 1.00 90.44 172 ASP A C 1
ATOM 1328 O O . ASP A 1 172 ? -12.937 2.904 2.989 1.00 90.44 172 ASP A O 1
ATOM 1332 N N . THR A 1 173 ? -10.891 2.132 2.471 1.00 91.12 173 THR A N 1
ATOM 1333 C CA . THR A 1 173 ? -10.952 0.951 3.340 1.00 91.12 173 THR A CA 1
ATOM 1334 C C . THR A 1 173 ? -11.139 1.326 4.806 1.00 91.12 173 THR A C 1
ATOM 1336 O O . THR A 1 173 ? -11.990 0.765 5.492 1.00 91.12 173 THR A O 1
ATOM 1339 N N . ILE A 1 174 ? -10.355 2.288 5.304 1.00 91.38 174 ILE A N 1
ATOM 1340 C CA . ILE A 1 174 ? -10.429 2.733 6.702 1.00 91.38 174 ILE A CA 1
ATOM 1341 C C . ILE A 1 174 ? -11.771 3.422 6.973 1.00 91.38 174 ILE A C 1
ATOM 1343 O O . ILE A 1 174 ? -12.392 3.170 8.006 1.00 91.38 174 ILE A O 1
ATOM 1347 N N . ALA A 1 175 ? -12.236 4.265 6.049 1.00 90.38 175 ALA A N 1
ATOM 1348 C CA . ALA A 1 175 ? -13.526 4.933 6.154 1.00 90.38 175 ALA A CA 1
ATOM 1349 C C . ALA A 1 175 ? -14.681 3.920 6.163 1.00 90.38 175 ALA A C 1
ATOM 1351 O O . ALA A 1 175 ? -15.578 4.033 6.999 1.00 90.38 175 ALA A O 1
ATOM 1352 N N . HIS A 1 176 ? -14.631 2.904 5.295 1.00 89.94 176 HIS A N 1
ATOM 1353 C CA . HIS A 1 176 ? -15.621 1.832 5.252 1.00 89.94 176 HIS A CA 1
ATOM 1354 C C . HIS A 1 176 ? -15.610 0.997 6.536 1.00 89.94 176 HIS A C 1
ATOM 1356 O O . HIS A 1 176 ? -16.660 0.812 7.142 1.00 89.94 176 HIS A O 1
ATOM 1362 N N . LEU A 1 177 ? -14.434 0.564 7.004 1.00 89.81 177 LEU A N 1
ATOM 1363 C CA . LEU A 1 177 ? -14.276 -0.162 8.268 1.00 89.81 177 LEU A CA 1
ATOM 1364 C C . LEU A 1 177 ? -14.892 0.613 9.440 1.00 89.81 177 LEU A C 1
ATOM 1366 O O . LEU A 1 177 ? -15.688 0.071 10.207 1.00 89.81 177 LEU A O 1
ATOM 1370 N N . HIS A 1 178 ? -14.546 1.895 9.564 1.00 88.88 178 HIS A N 1
ATOM 1371 C CA . HIS A 1 178 ? -15.049 2.757 10.629 1.00 88.88 178 HIS A CA 1
ATOM 1372 C C . HIS A 1 178 ? -16.568 2.973 10.520 1.00 88.88 178 HIS A C 1
ATOM 1374 O O . HIS A 1 178 ? -17.276 2.899 11.523 1.00 88.88 178 HIS A O 1
ATOM 1380 N N . HIS A 1 179 ? -17.089 3.184 9.307 1.00 88.38 179 HIS A N 1
ATOM 1381 C CA . HIS A 1 179 ? -18.525 3.303 9.064 1.00 88.38 179 HIS A CA 1
ATOM 1382 C C . HIS A 1 179 ? -19.286 2.016 9.405 1.00 88.38 179 HIS A C 1
ATOM 1384 O O . HIS A 1 179 ? -20.328 2.092 10.056 1.00 88.38 179 HIS A O 1
ATOM 1390 N N . THR A 1 180 ? -18.771 0.848 9.018 1.00 87.75 180 THR A N 1
ATOM 1391 C CA . THR A 1 180 ? -19.366 -0.455 9.338 1.00 87.75 180 THR A CA 1
ATOM 1392 C C . THR A 1 180 ? -19.389 -0.681 10.846 1.00 87.75 180 THR A C 1
ATOM 1394 O O . THR A 1 180 ? -20.447 -0.995 11.390 1.00 87.75 180 THR A O 1
ATOM 1397 N N . ALA A 1 181 ? -18.275 -0.420 11.540 1.00 87.75 181 ALA A N 1
ATOM 1398 C CA . ALA A 1 181 ? -18.201 -0.536 12.995 1.00 87.75 181 ALA A CA 1
ATOM 1399 C C . ALA A 1 181 ? -19.226 0.368 13.704 1.00 87.75 181 ALA A C 1
ATOM 1401 O O . ALA A 1 181 ? -19.961 -0.097 14.572 1.00 87.75 181 ALA A O 1
ATOM 1402 N N . LEU A 1 182 ? -19.334 1.642 13.308 1.00 86.94 182 LEU A N 1
ATOM 1403 C CA . LEU A 1 182 ? -20.327 2.563 13.877 1.00 86.94 182 LEU A CA 1
ATOM 1404 C C . LEU A 1 182 ? -21.766 2.138 13.561 1.00 86.94 182 LEU A C 1
ATOM 1406 O O . LEU A 1 182 ? -22.610 2.112 14.452 1.00 86.94 182 LEU A O 1
ATOM 1410 N N . SER A 1 183 ? -22.039 1.738 12.319 1.00 85.62 183 SER A N 1
ATOM 1411 C CA . SER A 1 183 ? -23.380 1.321 11.889 1.00 85.62 183 SER A CA 1
ATOM 1412 C C . SER A 1 183 ? -23.859 0.073 12.632 1.00 85.62 183 SER A C 1
ATOM 1414 O O . SER A 1 183 ? -25.036 -0.022 12.993 1.00 85.62 183 SER A O 1
ATOM 1416 N N . HIS A 1 184 ? -22.950 -0.871 12.898 1.00 84.19 184 HIS A N 1
ATOM 1417 C CA . HIS A 1 184 ? -23.211 -2.052 13.724 1.00 84.19 184 HIS A CA 1
ATOM 1418 C C . HIS A 1 184 ? -23.551 -1.671 15.170 1.00 84.19 184 HIS A C 1
ATOM 1420 O O . HIS A 1 184 ? -24.488 -2.234 15.740 1.00 84.19 184 HIS A O 1
ATOM 1426 N N . LEU A 1 185 ? -22.831 -0.701 15.747 1.00 82.44 185 LEU A N 1
ATOM 1427 C CA . LEU A 1 185 ? -23.069 -0.212 17.110 1.00 82.44 185 LEU A CA 1
ATOM 1428 C C . LEU A 1 185 ? -24.400 0.547 17.237 1.00 82.44 185 LEU A C 1
ATOM 1430 O O . LEU A 1 185 ? -25.098 0.366 18.236 1.00 82.44 185 LEU A O 1
ATOM 1434 N N . ASP A 1 186 ? -24.776 1.334 16.226 1.00 82.62 186 ASP A N 1
ATOM 1435 C CA . ASP A 1 186 ? -26.003 2.141 16.233 1.00 82.62 186 ASP A CA 1
ATOM 1436 C C . ASP A 1 186 ? -27.263 1.306 15.973 1.00 82.62 186 ASP A C 1
ATOM 1438 O O . ASP A 1 186 ? -28.259 1.407 16.692 1.00 82.62 186 ASP A O 1
ATOM 1442 N N . SER A 1 187 ? -27.245 0.478 14.926 1.00 72.69 187 SER A N 1
ATOM 1443 C CA . SER A 1 187 ? -28.462 -0.163 14.411 1.00 72.69 187 SER A CA 1
ATOM 1444 C C . SER A 1 187 ? -28.667 -1.604 14.885 1.00 72.69 187 SER A C 1
ATOM 1446 O O . SER A 1 187 ? -29.743 -2.165 14.661 1.00 72.69 187 SER A O 1
ATOM 1448 N N . ARG A 1 188 ? -27.654 -2.222 15.522 1.00 64.00 188 ARG A N 1
ATOM 1449 C CA . ARG A 1 188 ? -27.601 -3.665 15.856 1.00 64.00 188 ARG A CA 1
ATOM 1450 C C . ARG A 1 188 ? -27.963 -4.582 14.678 1.00 64.00 188 ARG A C 1
ATOM 1452 O O . ARG A 1 188 ? -28.391 -5.718 14.872 1.00 64.00 188 ARG A O 1
ATOM 1459 N N . LYS A 1 189 ? -27.821 -4.077 13.454 1.00 58.78 189 LYS A N 1
ATOM 1460 C CA . LYS A 1 189 ? -27.988 -4.797 12.197 1.00 58.78 189 LYS A CA 1
ATOM 1461 C C . LYS A 1 189 ? -26.717 -4.562 11.410 1.00 58.78 189 LYS A C 1
ATOM 1463 O O . LYS A 1 189 ? -26.330 -3.422 11.174 1.00 58.78 189 LYS A O 1
ATOM 1468 N N . GLY A 1 190 ? -26.040 -5.640 11.059 1.00 55.88 190 GLY A N 1
ATOM 1469 C CA . GLY A 1 190 ? -24.722 -5.549 10.470 1.00 55.88 190 GLY A CA 1
ATOM 1470 C C . GLY A 1 190 ? -24.525 -6.591 9.399 1.00 55.88 190 GLY A C 1
ATOM 1471 O O . GLY A 1 190 ? -24.771 -7.767 9.638 1.00 55.88 190 GLY A O 1
ATOM 1472 N N . ASN A 1 191 ? -24.068 -6.146 8.234 1.00 58.91 191 ASN A N 1
ATOM 1473 C CA . ASN A 1 191 ? -23.450 -7.037 7.265 1.00 58.91 191 ASN A CA 1
ATOM 1474 C C . ASN A 1 191 ? -22.005 -7.288 7.698 1.00 58.91 191 ASN A C 1
ATOM 1476 O O . ASN A 1 191 ? -21.355 -6.380 8.225 1.00 58.91 191 ASN A O 1
ATOM 1480 N N . TYR A 1 192 ? -21.515 -8.498 7.460 1.00 63.25 192 TYR A N 1
ATOM 1481 C CA . TYR A 1 192 ? -20.103 -8.813 7.618 1.00 63.25 192 TYR A CA 1
ATOM 1482 C C . TYR A 1 192 ? -19.288 -8.030 6.592 1.00 63.25 192 TYR A C 1
ATOM 1484 O O . TYR A 1 192 ? -19.720 -7.833 5.455 1.00 63.25 192 TYR A O 1
ATOM 1492 N N . PHE A 1 193 ? -18.119 -7.566 7.015 1.00 65.75 193 PHE A N 1
ATOM 1493 C CA . PHE A 1 193 ? -17.144 -6.945 6.131 1.00 65.75 193 PHE A CA 1
ATOM 1494 C C . PHE A 1 193 ? -15.889 -7.805 6.138 1.00 65.75 193 PHE A C 1
ATOM 1496 O O . PHE A 1 193 ? -15.341 -8.071 7.204 1.00 65.75 193 PHE A O 1
ATOM 1503 N N . ALA A 1 194 ? -15.444 -8.232 4.964 1.00 58.38 194 ALA A N 1
ATOM 1504 C CA . ALA A 1 194 ? -14.152 -8.865 4.782 1.00 58.38 194 ALA A CA 1
ATOM 1505 C C . ALA A 1 194 ? -13.434 -8.156 3.634 1.00 58.38 194 ALA A C 1
ATOM 1507 O O . ALA A 1 194 ? -14.035 -7.913 2.590 1.00 58.38 194 ALA A O 1
ATOM 1508 N N . ASP A 1 195 ? -12.168 -7.811 3.834 1.00 71.94 195 ASP A N 1
ATOM 1509 C CA . ASP A 1 195 ? -11.273 -7.407 2.754 1.00 71.94 195 ASP A CA 1
ATOM 1510 C C . ASP A 1 195 ? -10.001 -8.262 2.762 1.00 71.94 195 ASP A C 1
ATOM 1512 O O . ASP A 1 195 ? -9.870 -9.212 3.536 1.00 71.94 195 ASP A O 1
ATOM 1516 N N . ASP A 1 196 ? -9.034 -7.907 1.915 1.00 65.06 196 ASP A N 1
ATOM 1517 C CA . ASP A 1 196 ? -7.743 -8.592 1.790 1.00 65.06 196 ASP A CA 1
ATOM 1518 C C . ASP A 1 196 ? -6.935 -8.674 3.115 1.00 65.06 196 ASP A C 1
ATOM 1520 O O . ASP A 1 196 ? -5.879 -9.314 3.159 1.00 65.06 196 ASP A O 1
ATOM 1524 N N . THR A 1 197 ? -7.366 -7.993 4.187 1.00 70.56 197 THR A N 1
ATOM 1525 C CA . THR A 1 197 ? -6.621 -7.813 5.440 1.00 70.56 197 THR A CA 1
ATOM 1526 C C . THR A 1 197 ? -7.429 -7.859 6.745 1.00 70.56 197 THR A C 1
ATOM 1528 O O . THR A 1 197 ? -6.813 -8.060 7.796 1.00 70.56 197 THR A O 1
ATOM 1531 N N . ALA A 1 198 ? -8.751 -7.682 6.731 1.00 84.56 198 ALA A N 1
ATOM 1532 C CA . ALA A 1 198 ? -9.592 -7.636 7.927 1.00 84.56 198 ALA A CA 1
ATOM 1533 C C . ALA A 1 198 ? -10.939 -8.332 7.722 1.00 84.56 198 ALA A C 1
ATOM 1535 O O . ALA A 1 198 ? -11.508 -8.299 6.638 1.00 84.56 198 ALA A O 1
ATOM 1536 N N . VAL A 1 199 ? -11.465 -8.904 8.808 1.00 85.12 199 VAL A N 1
ATOM 1537 C CA . VAL A 1 199 ? -12.818 -9.467 8.898 1.00 85.12 199 VAL A CA 1
ATOM 1538 C C . VAL A 1 199 ? -13.523 -8.815 10.079 1.00 85.12 199 VAL A C 1
ATOM 1540 O O . VAL A 1 199 ? -12.973 -8.750 11.178 1.00 85.12 199 VAL A O 1
ATOM 1543 N N . VAL A 1 200 ? -14.739 -8.333 9.857 1.00 86.12 200 VAL A N 1
ATOM 1544 C CA . VAL A 1 200 ? -15.574 -7.643 10.839 1.00 86.12 200 VAL A CA 1
ATOM 1545 C C . VAL A 1 200 ? -16.906 -8.365 10.921 1.00 86.12 200 VAL A C 1
ATOM 1547 O O . VAL A 1 200 ? -17.635 -8.467 9.933 1.00 86.12 200 VAL A O 1
ATOM 1550 N N . GLY A 1 201 ? -17.224 -8.834 12.123 1.00 84.25 201 GLY A N 1
ATOM 1551 C CA . GLY A 1 201 ? -18.507 -9.434 12.463 1.00 84.25 201 GLY A CA 1
ATOM 1552 C C . GLY A 1 201 ? -19.195 -8.676 13.592 1.00 84.25 201 GLY A C 1
ATOM 1553 O O . GLY A 1 201 ? -18.551 -7.989 14.387 1.00 84.25 201 GLY A O 1
ATOM 1554 N N . LEU A 1 202 ? -20.517 -8.816 13.660 1.00 83.69 202 LEU A N 1
ATOM 1555 C CA . LEU A 1 202 ? -21.335 -8.220 14.709 1.00 83.69 202 LEU A CA 1
ATOM 1556 C C . LEU A 1 202 ? -21.544 -9.222 15.854 1.00 83.69 202 LEU A C 1
ATOM 1558 O O . LEU A 1 202 ? -22.124 -10.284 15.650 1.00 83.69 202 LEU A O 1
ATOM 1562 N N . ILE A 1 203 ? -21.156 -8.841 17.072 1.00 83.06 203 ILE A N 1
ATOM 1563 C CA . ILE A 1 203 ? -21.503 -9.568 18.303 1.00 83.06 203 ILE A CA 1
ATOM 1564 C C . ILE A 1 203 ? -22.790 -8.958 18.866 1.00 83.06 203 ILE A C 1
ATOM 1566 O O . ILE A 1 203 ? -22.821 -7.784 19.243 1.00 83.06 203 ILE A O 1
ATOM 1570 N N . SER A 1 204 ? -23.861 -9.749 18.939 1.00 79.12 204 SER A N 1
ATOM 1571 C CA . SER A 1 204 ? -25.182 -9.293 19.395 1.00 79.12 204 SER A CA 1
ATOM 1572 C C . SER A 1 204 ? -25.586 -9.999 20.677 1.00 79.12 204 SER A C 1
ATOM 1574 O O . SER A 1 204 ? -25.402 -11.197 20.802 1.00 79.12 204 SER A O 1
ATOM 1576 N N . ASN A 1 205 ? -26.161 -9.277 21.644 1.00 77.88 205 ASN A N 1
ATOM 1577 C CA . ASN A 1 205 ? -26.653 -9.857 22.907 1.00 77.88 205 ASN A CA 1
ATOM 1578 C C . ASN A 1 205 ? -25.614 -10.706 23.668 1.00 77.88 205 ASN A C 1
ATOM 1580 O O . ASN A 1 205 ? -25.981 -11.640 24.373 1.00 77.88 205 ASN A O 1
ATOM 1584 N N . ASN A 1 206 ? -24.328 -10.355 23.546 1.00 77.25 206 ASN A N 1
ATOM 1585 C CA . ASN A 1 206 ? -23.212 -11.112 24.119 1.00 77.25 206 ASN A CA 1
ATOM 1586 C C . ASN A 1 206 ? -23.054 -12.538 23.546 1.00 77.25 206 ASN A C 1
ATOM 1588 O O . ASN A 1 206 ? -22.459 -13.392 24.196 1.00 77.25 206 ASN A O 1
ATOM 1592 N N . ASP A 1 207 ? -23.575 -12.766 22.340 1.00 81.69 207 ASP A N 1
ATOM 1593 C CA . ASP A 1 207 ? -23.415 -13.981 21.550 1.00 81.69 207 ASP A CA 1
ATOM 1594 C C . ASP A 1 207 ? -22.477 -13.713 20.362 1.00 81.69 207 ASP A C 1
ATOM 1596 O O . ASP A 1 207 ? -22.731 -12.850 19.516 1.00 81.69 207 ASP A O 1
ATOM 1600 N N . GLU A 1 208 ? -21.365 -14.443 20.341 1.00 86.44 208 GLU A N 1
ATOM 1601 C CA . GLU A 1 208 ? -20.308 -14.375 19.328 1.00 86.44 208 GLU A CA 1
ATOM 1602 C C . GLU A 1 208 ? -20.358 -15.554 18.342 1.00 86.44 208 GLU A C 1
ATOM 1604 O O . GLU A 1 208 ? -19.505 -15.657 17.464 1.00 86.44 208 GLU A O 1
ATOM 1609 N N . THR A 1 209 ? -21.366 -16.430 18.445 1.00 86.50 209 THR A N 1
ATOM 1610 C CA . THR A 1 209 ? -21.460 -17.671 17.656 1.00 86.50 209 THR A CA 1
ATOM 1611 C C . THR A 1 209 ? -21.378 -17.404 16.156 1.00 86.50 209 THR A C 1
ATOM 1613 O O . THR A 1 209 ? -20.576 -18.025 15.464 1.00 86.50 209 THR A O 1
ATOM 1616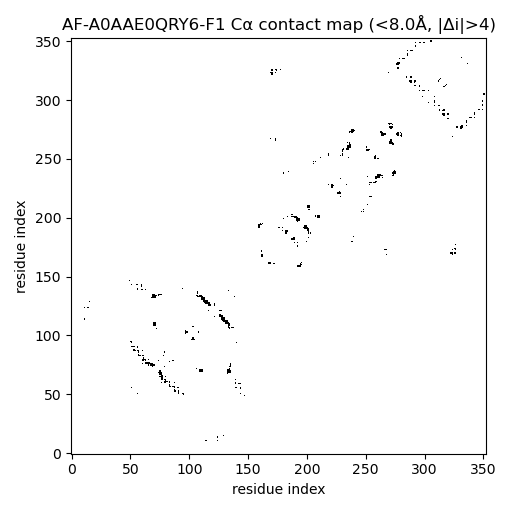 N N . ALA A 1 210 ? -22.138 -16.425 15.661 1.00 85.00 210 ALA A N 1
ATOM 1617 C CA . ALA A 1 210 ? -22.163 -16.087 14.241 1.00 85.00 210 ALA A CA 1
ATOM 1618 C C . ALA A 1 210 ? -20.844 -15.460 13.749 1.00 85.00 210 ALA A C 1
ATOM 1620 O O . ALA A 1 210 ? -20.517 -15.539 12.569 1.00 85.00 210 ALA A O 1
ATOM 1621 N N . TYR A 1 211 ? -20.076 -14.816 14.633 1.00 86.06 211 TYR A N 1
ATOM 1622 C CA . TYR A 1 211 ? -18.734 -14.332 14.308 1.00 86.06 211 TYR A CA 1
ATOM 1623 C C . TYR A 1 211 ? -17.741 -15.500 14.229 1.00 86.06 211 TYR A C 1
ATOM 1625 O O . TYR A 1 211 ? -16.996 -15.609 13.259 1.00 86.06 211 TYR A O 1
ATOM 1633 N N . LEU A 1 212 ? -17.767 -16.407 15.210 1.00 88.50 212 LEU A N 1
ATOM 1634 C CA . LEU A 1 212 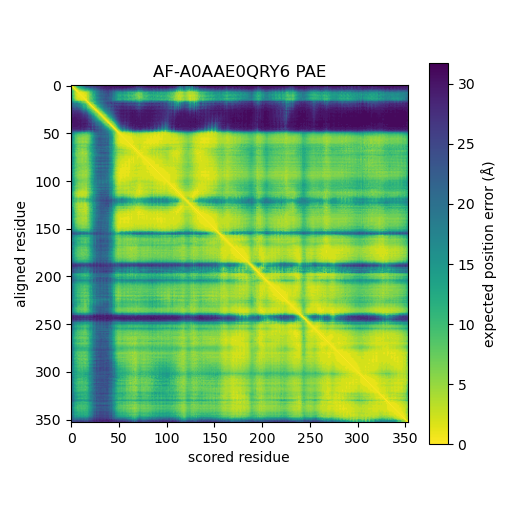? -16.885 -17.576 15.243 1.00 88.50 212 LEU A CA 1
ATOM 1635 C C . LEU A 1 212 ? -17.157 -18.558 14.093 1.00 88.50 212 LEU A C 1
ATOM 1637 O O . LEU A 1 212 ? -16.218 -19.161 13.572 1.00 88.50 212 LEU A O 1
ATOM 1641 N N . GLU A 1 213 ? -18.419 -18.721 13.692 1.00 88.06 213 GLU A N 1
ATOM 1642 C CA . GLU A 1 213 ? -18.803 -19.533 12.533 1.00 88.06 213 GLU A CA 1
ATOM 1643 C C . GLU A 1 213 ? -18.223 -18.962 11.235 1.00 88.06 213 GLU A C 1
ATOM 1645 O O . GLU A 1 213 ? -17.623 -19.700 10.456 1.00 88.06 213 GLU A O 1
ATOM 1650 N N . GLU A 1 214 ? -18.286 -17.641 11.051 1.00 86.12 214 GLU A N 1
ATOM 1651 C CA . GLU A 1 214 ? -17.702 -16.981 9.882 1.00 86.12 214 GLU A CA 1
ATOM 1652 C C . GLU A 1 214 ? -16.174 -17.139 9.832 1.00 86.12 214 GLU A C 1
ATOM 1654 O O . GLU A 1 214 ? -15.606 -17.444 8.783 1.00 86.12 214 GLU A O 1
ATOM 1659 N N . ILE A 1 215 ? -15.491 -17.023 10.977 1.00 88.88 215 ILE A N 1
ATOM 1660 C CA . ILE A 1 215 ? -14.040 -17.257 11.040 1.00 88.88 215 ILE A CA 1
ATOM 1661 C C . ILE A 1 215 ? -13.688 -18.715 10.704 1.00 88.88 215 ILE A C 1
ATOM 1663 O O . ILE A 1 215 ? -12.697 -18.953 10.011 1.00 88.88 215 ILE A O 1
ATOM 1667 N N . LYS A 1 216 ? -14.500 -19.694 11.124 1.00 89.44 216 LYS A N 1
ATOM 1668 C CA . LYS A 1 216 ? -14.319 -21.107 10.740 1.00 89.44 216 LYS A CA 1
ATOM 1669 C C . LYS A 1 216 ? -14.540 -21.350 9.249 1.00 89.44 216 LYS A C 1
ATOM 1671 O O . LYS A 1 216 ? -13.796 -22.124 8.641 1.00 89.44 216 LYS A O 1
ATOM 1676 N N . ASN A 1 217 ? -15.541 -20.701 8.657 1.00 89.38 217 ASN A N 1
ATOM 1677 C CA . ASN A 1 217 ? -15.793 -20.776 7.219 1.00 89.38 217 ASN A CA 1
ATOM 1678 C C . ASN A 1 217 ? -14.598 -20.221 6.436 1.00 89.38 217 ASN A C 1
ATOM 1680 O O . ASN A 1 217 ? -14.125 -20.861 5.496 1.00 89.38 217 ASN A O 1
ATOM 1684 N N . LEU A 1 218 ? -14.051 -19.084 6.877 1.00 87.94 218 LEU A N 1
ATOM 1685 C CA . LEU A 1 218 ? -12.845 -18.502 6.296 1.00 87.94 218 LEU A CA 1
ATOM 1686 C C . LEU A 1 218 ? -11.626 -19.420 6.448 1.00 87.94 218 LEU A C 1
ATOM 1688 O O . LEU A 1 218 ? -10.876 -19.599 5.493 1.00 87.94 218 LEU A O 1
ATOM 1692 N N . GLU A 1 219 ? -11.421 -20.012 7.626 1.00 89.62 219 GLU A N 1
ATOM 1693 C CA . GLU A 1 219 ? -10.325 -20.955 7.870 1.00 89.62 219 GLU A CA 1
ATOM 1694 C C . GLU A 1 219 ? -10.403 -22.157 6.919 1.00 89.62 219 GLU A C 1
ATOM 1696 O O . GLU A 1 219 ? -9.403 -22.499 6.285 1.00 89.62 219 GLU A O 1
ATOM 1701 N N . THR A 1 220 ? -11.596 -22.737 6.767 1.00 91.25 220 THR A N 1
ATOM 1702 C CA . THR A 1 220 ? -11.852 -23.862 5.854 1.00 91.25 220 THR A CA 1
ATOM 1703 C C . THR A 1 220 ? -11.569 -23.459 4.408 1.00 91.25 220 THR A C 1
ATOM 1705 O O . THR A 1 220 ? -10.794 -24.116 3.718 1.00 91.25 220 THR A O 1
ATOM 1708 N N . TRP A 1 221 ? -12.104 -22.314 3.970 1.00 90.56 221 TRP A N 1
ATOM 1709 C CA . TRP A 1 221 ? -11.858 -21.799 2.626 1.00 90.56 221 TRP A CA 1
ATOM 1710 C C . TRP A 1 221 ? -10.365 -21.551 2.369 1.00 90.56 221 TRP A C 1
ATOM 1712 O O . TRP A 1 221 ? -9.851 -21.895 1.304 1.00 90.56 221 TRP A O 1
ATOM 1722 N N . CYS A 1 222 ? -9.636 -20.993 3.338 1.00 90.62 222 CYS A N 1
ATOM 1723 C CA . CYS A 1 222 ? -8.194 -20.802 3.223 1.00 90.62 222 CYS A CA 1
ATOM 1724 C C . CYS A 1 222 ? -7.457 -22.139 3.059 1.00 90.62 222 CYS A C 1
ATOM 1726 O O . CYS A 1 222 ? -6.595 -22.244 2.186 1.00 90.62 222 CYS A O 1
ATOM 1728 N N . GLN A 1 223 ? -7.809 -23.161 3.843 1.00 88.69 223 GLN A N 1
ATOM 1729 C CA . GLN A 1 223 ? -7.208 -24.494 3.747 1.00 88.69 223 GLN A CA 1
ATOM 1730 C C . GLN A 1 223 ? -7.460 -25.131 2.373 1.00 88.69 223 GLN A C 1
ATOM 1732 O O . GLN A 1 223 ? -6.506 -25.574 1.728 1.00 88.69 223 GLN A O 1
ATOM 1737 N N . ASP A 1 224 ? -8.697 -25.075 1.878 1.00 93.62 224 ASP A N 1
ATOM 1738 C CA . ASP A 1 224 ? -9.080 -25.603 0.562 1.00 93.62 224 ASP A CA 1
ATOM 1739 C C . ASP A 1 224 ? -8.344 -24.898 -0.592 1.00 93.62 224 ASP A C 1
ATOM 1741 O O . ASP A 1 224 ? -8.072 -25.494 -1.636 1.00 93.62 224 ASP A O 1
ATOM 1745 N N . ASN A 1 225 ? -7.965 -23.631 -0.394 1.00 90.69 225 ASN A N 1
ATOM 1746 C CA . ASN A 1 225 ? -7.245 -22.815 -1.373 1.00 90.69 225 ASN A CA 1
ATOM 1747 C C . ASN A 1 225 ? -5.723 -22.761 -1.140 1.00 90.69 225 ASN A C 1
ATOM 1749 O O . ASN A 1 225 ? -5.033 -21.962 -1.774 1.00 90.69 225 ASN A O 1
ATOM 1753 N N . ASN A 1 226 ? -5.169 -23.619 -0.274 1.00 90.25 226 ASN A N 1
ATOM 1754 C CA . ASN A 1 226 ? -3.738 -23.662 0.066 1.00 90.25 226 ASN A CA 1
ATOM 1755 C C . ASN A 1 226 ? -3.184 -22.326 0.611 1.00 90.25 226 ASN A C 1
ATOM 1757 O O . ASN A 1 226 ? -2.020 -21.971 0.394 1.00 90.25 226 ASN A O 1
ATOM 1761 N N . LEU A 1 227 ? -4.021 -21.575 1.328 1.00 88.50 227 LEU A N 1
ATOM 1762 C CA . LEU A 1 227 ? -3.679 -20.328 2.001 1.00 88.50 227 LEU A CA 1
ATOM 1763 C C . LEU A 1 227 ? -3.501 -20.576 3.502 1.00 88.50 227 LEU A C 1
ATOM 1765 O O . LEU A 1 227 ? -4.392 -21.070 4.186 1.00 88.50 227 LEU A O 1
ATOM 1769 N N . PHE A 1 228 ? -2.346 -20.185 4.040 1.00 84.50 228 PHE A N 1
ATOM 1770 C CA . PHE A 1 228 ? -2.034 -20.347 5.461 1.00 84.50 228 PHE A CA 1
ATOM 1771 C C . PHE A 1 228 ? -2.181 -19.023 6.215 1.00 84.50 228 PHE A C 1
ATOM 1773 O O . PHE A 1 228 ? -1.448 -18.061 5.962 1.00 84.50 228 PHE A O 1
ATOM 1780 N N . LEU A 1 229 ? -3.092 -18.988 7.191 1.00 86.19 229 LEU A N 1
ATOM 1781 C CA . LEU A 1 229 ? -3.292 -17.832 8.065 1.00 86.19 229 LEU A CA 1
ATOM 1782 C C . LEU A 1 229 ? -2.136 -17.691 9.064 1.00 86.19 229 LEU A C 1
ATOM 1784 O O . LEU A 1 229 ? -1.817 -18.604 9.826 1.00 86.19 229 LEU A O 1
ATOM 1788 N N . ASN A 1 230 ? -1.510 -16.513 9.095 1.00 87.88 230 ASN A N 1
ATOM 1789 C CA . ASN A 1 230 ? -0.429 -16.223 10.032 1.00 87.88 230 ASN A CA 1
ATOM 1790 C C . ASN A 1 230 ? -0.980 -15.707 11.367 1.00 87.88 230 ASN A C 1
ATOM 1792 O O . ASN A 1 230 ? -1.043 -14.497 11.592 1.00 87.88 230 ASN A O 1
ATOM 1796 N N . VAL A 1 231 ? -1.290 -16.635 12.274 1.00 89.50 231 VAL A N 1
ATOM 1797 C CA . VAL A 1 231 ? -1.877 -16.344 13.594 1.00 89.50 231 VAL A CA 1
ATOM 1798 C C . VAL A 1 231 ? -1.050 -15.342 14.410 1.00 89.50 231 VAL A C 1
ATOM 1800 O O . VAL A 1 231 ? -1.608 -14.500 15.101 1.00 89.50 231 VAL A O 1
ATOM 1803 N N . SER A 1 232 ? 0.284 -15.340 14.279 1.00 87.94 232 SER A N 1
ATOM 1804 C CA . SER A 1 232 ? 1.141 -14.388 15.011 1.00 87.94 232 SER A CA 1
ATOM 1805 C C . SER A 1 232 ? 0.925 -12.923 14.603 1.00 87.94 232 SER A C 1
ATOM 1807 O O . SER A 1 232 ? 1.155 -12.014 15.406 1.00 87.94 232 SER A O 1
ATOM 1809 N N . LYS A 1 233 ? 0.492 -12.688 13.357 1.00 87.62 233 LYS A N 1
ATOM 1810 C CA . LYS A 1 233 ? 0.184 -11.356 12.818 1.00 87.62 233 LYS A CA 1
ATOM 1811 C C . LYS A 1 233 ? -1.297 -11.015 12.898 1.00 87.62 233 LYS A C 1
ATOM 1813 O O . LYS A 1 233 ? -1.614 -9.831 12.932 1.00 87.62 233 LYS A O 1
ATOM 1818 N N . THR A 1 234 ? -2.166 -12.019 12.921 1.00 92.31 234 THR A N 1
ATOM 1819 C CA . THR A 1 234 ? -3.598 -11.842 13.153 1.00 92.31 234 THR A CA 1
ATOM 1820 C C . THR A 1 234 ? -3.825 -11.370 14.585 1.00 92.31 234 THR A C 1
ATOM 1822 O O . THR A 1 234 ? -3.211 -11.882 15.523 1.00 92.31 234 THR A O 1
ATOM 1825 N N . LYS A 1 235 ? -4.680 -10.361 14.744 1.00 93.19 235 LYS A N 1
ATOM 1826 C CA . LYS A 1 235 ? -5.107 -9.826 16.038 1.00 93.19 235 LYS A CA 1
ATOM 1827 C C . LYS A 1 235 ? -6.619 -9.722 16.045 1.00 93.19 235 LYS A C 1
ATOM 1829 O O . LYS A 1 235 ? -7.214 -9.430 15.011 1.00 93.19 235 LYS A O 1
ATOM 1834 N N . GLU A 1 236 ? -7.213 -9.943 17.204 1.00 93.56 236 GLU A N 1
ATOM 1835 C CA . GLU A 1 236 ? -8.633 -9.717 17.435 1.00 93.56 236 GLU A CA 1
ATOM 1836 C C . GLU A 1 236 ? -8.808 -8.362 18.129 1.00 93.56 236 GLU A C 1
ATOM 1838 O O . GLU A 1 236 ? -8.178 -8.099 19.153 1.00 93.56 236 GLU A O 1
ATOM 1843 N N . LEU A 1 237 ? -9.651 -7.495 17.570 1.00 92.50 237 LEU A N 1
ATOM 1844 C CA . LEU A 1 237 ? -10.012 -6.208 18.161 1.00 92.50 237 LEU A CA 1
ATOM 1845 C C . LEU A 1 237 ? -11.526 -6.184 18.356 1.00 92.50 237 LEU A C 1
ATOM 1847 O O . LEU A 1 237 ? -12.277 -6.193 17.382 1.00 92.50 237 LEU A O 1
ATOM 1851 N N . ILE A 1 238 ? -11.972 -6.133 19.609 1.00 90.25 238 ILE A N 1
ATOM 1852 C CA . ILE A 1 238 ? -13.396 -6.057 19.940 1.00 90.25 238 ILE A CA 1
ATOM 1853 C C . ILE A 1 238 ? -13.760 -4.599 20.177 1.00 90.25 238 ILE A C 1
ATOM 1855 O O . ILE A 1 238 ? -13.274 -3.976 21.115 1.00 90.25 238 ILE A O 1
ATOM 1859 N N . VAL A 1 239 ? -14.639 -4.060 19.338 1.00 89.19 239 VAL A N 1
ATOM 1860 C CA . VAL A 1 239 ? -15.066 -2.661 19.414 1.00 89.19 239 VAL A CA 1
ATOM 1861 C C . VAL A 1 239 ? -16.372 -2.542 20.205 1.00 89.19 239 VAL A C 1
ATOM 1863 O O . VAL A 1 239 ? -17.322 -3.295 19.985 1.00 89.19 239 VAL A O 1
ATOM 1866 N N . GLY A 1 240 ? -16.459 -1.584 21.130 1.00 83.88 240 GLY A N 1
ATOM 1867 C CA . GLY A 1 240 ? -17.712 -1.288 21.822 1.00 83.88 240 GLY A CA 1
ATOM 1868 C C . GLY A 1 240 ? -17.624 -0.187 22.876 1.00 83.88 240 GLY A C 1
ATOM 1869 O O . GLY A 1 240 ? -16.593 0.023 23.499 1.00 83.88 240 GLY A O 1
ATOM 1870 N N . PHE A 1 241 ? -18.754 0.481 23.124 1.00 76.06 241 PHE A N 1
ATOM 1871 C CA . PHE A 1 241 ? -18.860 1.585 24.094 1.00 76.06 241 PHE A CA 1
ATOM 1872 C C . PHE A 1 241 ? -19.354 1.158 25.489 1.00 76.06 241 PHE A C 1
ATOM 1874 O O . PHE A 1 241 ? -19.533 1.994 26.375 1.00 76.06 241 PHE A O 1
ATOM 1881 N N . SER A 1 242 ? -19.641 -0.133 25.696 1.00 65.75 242 SER A N 1
ATOM 1882 C CA . SER A 1 242 ? -20.194 -0.614 26.967 1.00 65.75 242 SER A CA 1
ATOM 1883 C C . SER A 1 242 ? -19.090 -0.830 27.997 1.00 65.75 242 SER A C 1
ATOM 1885 O O . SER A 1 242 ? -18.307 -1.767 27.888 1.00 65.75 242 SER A O 1
ATOM 1887 N N . THR A 1 243 ? -19.084 0.002 29.035 1.00 55.66 243 THR A N 1
ATOM 1888 C CA . THR A 1 243 ? -18.178 -0.084 30.193 1.00 55.66 243 THR A CA 1
ATOM 1889 C C . THR A 1 243 ? -18.741 -0.914 31.355 1.00 55.66 243 THR A C 1
ATOM 1891 O O . THR A 1 243 ? -18.107 -1.005 32.400 1.00 55.66 243 THR A O 1
ATOM 1894 N N . LYS A 1 244 ? -19.951 -1.486 31.218 1.00 50.81 244 LYS A N 1
ATOM 1895 C CA . LYS A 1 244 ? -20.750 -1.995 32.355 1.00 50.81 244 LYS A CA 1
ATOM 1896 C C . LYS A 1 244 ? -20.909 -3.517 32.455 1.00 50.81 244 LYS A C 1
ATOM 1898 O O . LYS A 1 244 ? -21.525 -3.972 33.413 1.00 50.81 244 LYS A O 1
ATOM 1903 N N . GLN A 1 245 ? -20.392 -4.307 31.517 1.00 52.81 245 GLN A N 1
ATOM 1904 C CA . GLN A 1 245 ? -20.453 -5.773 31.595 1.00 52.81 245 GLN A CA 1
ATOM 1905 C C . GLN A 1 245 ? -19.054 -6.366 31.473 1.00 52.81 245 GLN A C 1
ATOM 1907 O O . GLN A 1 245 ? -18.356 -6.084 30.501 1.00 52.81 245 GLN A O 1
ATOM 1912 N N . GLU A 1 246 ? -18.676 -7.215 32.432 1.00 54.03 246 GLU A N 1
ATOM 1913 C CA . GLU A 1 246 ? -17.604 -8.192 32.243 1.00 54.03 246 GLU A CA 1
ATOM 1914 C C . GLU A 1 246 ? -18.000 -9.090 31.070 1.00 54.03 246 GLU A C 1
ATOM 1916 O O . GLU A 1 246 ? -18.853 -9.973 31.175 1.00 54.03 246 GLU A O 1
ATOM 1921 N N . ARG A 1 247 ? -17.437 -8.794 29.903 1.00 65.62 247 ARG A N 1
ATOM 1922 C CA . ARG A 1 247 ? -17.658 -9.567 28.689 1.00 65.62 247 ARG A CA 1
ATOM 1923 C C . ARG A 1 247 ? -16.742 -10.781 28.734 1.00 65.62 247 ARG A C 1
ATOM 1925 O O . ARG A 1 247 ? -15.545 -10.669 28.490 1.00 65.62 247 ARG A O 1
ATOM 1932 N N . ASN A 1 248 ? -17.308 -11.933 29.072 1.00 72.19 248 ASN A N 1
ATOM 1933 C CA . ASN A 1 248 ? -16.588 -13.203 29.099 1.00 72.19 248 ASN A CA 1
ATOM 1934 C C . ASN A 1 248 ? -16.608 -13.860 27.706 1.00 72.19 248 ASN A C 1
ATOM 1936 O O . ASN A 1 248 ? -17.237 -14.897 27.512 1.00 72.19 248 ASN A O 1
ATOM 1940 N N . TYR A 1 249 ? -16.003 -13.190 26.721 1.00 80.31 249 TYR A N 1
ATOM 1941 C CA . TYR A 1 249 ? -15.865 -13.710 25.356 1.00 80.31 249 TYR A CA 1
ATOM 1942 C C . TYR A 1 249 ? -14.795 -14.789 25.297 1.00 80.31 249 TYR A C 1
ATOM 1944 O O . TYR A 1 249 ? -13.714 -14.623 25.879 1.00 80.31 249 TYR A O 1
ATOM 1952 N N . GLN A 1 250 ? -15.067 -15.861 24.557 1.00 80.25 250 GLN A N 1
ATOM 1953 C CA . GLN A 1 250 ? -14.105 -16.930 24.348 1.00 80.25 250 GLN A CA 1
ATOM 1954 C C . GLN A 1 250 ? -12.873 -16.389 23.621 1.00 80.25 250 GLN A C 1
ATOM 1956 O O . GLN A 1 250 ? -12.924 -15.402 22.886 1.00 80.25 250 GLN A O 1
ATOM 1961 N N . SER A 1 251 ? -11.722 -17.011 23.870 1.00 84.25 251 SER A N 1
ATOM 1962 C CA . SER A 1 251 ? -10.519 -16.694 23.102 1.00 84.25 251 SER A CA 1
ATOM 1963 C C . SER A 1 251 ? -10.681 -17.238 21.689 1.00 84.25 251 SER A C 1
ATOM 1965 O O . SER A 1 251 ? -10.939 -18.429 21.521 1.00 84.25 251 SER A O 1
ATOM 1967 N N . LEU A 1 252 ? -10.503 -16.383 20.683 1.00 89.44 252 LEU A N 1
ATOM 1968 C CA . LEU A 1 252 ? -10.507 -16.804 19.290 1.00 89.44 252 LEU A CA 1
ATOM 1969 C C . LEU A 1 252 ? -9.329 -17.751 19.024 1.00 89.44 252 LEU A C 1
ATOM 1971 O O . LEU A 1 252 ? -8.184 -17.440 19.355 1.00 89.44 252 LEU A O 1
ATOM 1975 N N . ILE A 1 253 ? -9.600 -18.898 18.405 1.00 89.94 253 ILE A N 1
ATOM 1976 C CA . ILE A 1 253 ? -8.592 -19.902 18.048 1.00 89.94 253 ILE A CA 1
ATOM 1977 C C . ILE A 1 253 ? -8.619 -20.085 16.534 1.00 89.94 253 ILE A C 1
ATOM 1979 O O . ILE A 1 253 ? -9.673 -20.348 15.968 1.00 89.94 253 ILE A O 1
ATOM 1983 N N . ILE A 1 254 ? -7.453 -19.974 15.896 1.00 89.88 254 ILE A N 1
ATOM 1984 C CA . ILE A 1 254 ? -7.257 -20.235 14.463 1.00 89.88 254 ILE A CA 1
ATOM 1985 C C . ILE A 1 254 ? -6.129 -21.260 14.333 1.00 89.88 254 ILE A C 1
ATOM 1987 O O . ILE A 1 254 ? -5.065 -21.085 14.932 1.00 89.88 254 ILE A O 1
ATOM 1991 N N . ASN A 1 255 ? -6.341 -22.339 13.576 1.00 85.62 255 ASN A N 1
ATOM 1992 C CA . ASN A 1 255 ? -5.407 -23.459 13.421 1.00 85.62 255 ASN A CA 1
ATOM 1993 C C . ASN A 1 255 ? -4.890 -24.002 14.773 1.00 85.62 255 ASN A C 1
ATOM 1995 O O . ASN A 1 255 ? -3.697 -24.253 14.951 1.00 85.62 255 ASN A O 1
ATOM 1999 N N . GLY A 1 256 ? -5.771 -24.100 15.776 1.00 86.38 256 GLY A N 1
ATOM 2000 C CA . GLY A 1 256 ? -5.428 -24.560 17.130 1.00 86.38 256 GLY A CA 1
ATOM 2001 C C . GLY A 1 256 ? -4.563 -23.598 17.960 1.00 86.38 256 GLY A C 1
ATOM 2002 O O . GLY A 1 256 ? -4.198 -23.931 19.085 1.00 86.38 256 GLY A O 1
ATOM 2003 N N . THR A 1 257 ? -4.243 -22.408 17.443 1.00 91.12 257 THR A N 1
ATOM 2004 C CA . THR A 1 257 ? -3.448 -21.388 18.142 1.00 91.12 257 THR A CA 1
ATOM 2005 C C . THR A 1 257 ? -4.348 -20.224 18.574 1.00 91.12 257 THR A C 1
ATOM 2007 O O . THR A 1 257 ? -5.121 -19.728 17.749 1.00 91.12 257 THR A O 1
ATOM 2010 N N . PRO A 1 258 ? -4.270 -19.755 19.834 1.00 92.94 258 PRO A N 1
ATOM 2011 C CA . PRO A 1 258 ? -5.045 -18.603 20.277 1.00 92.94 258 PRO A CA 1
ATOM 2012 C C . PRO A 1 258 ? -4.574 -17.324 19.572 1.00 92.94 258 PRO A C 1
ATOM 2014 O O . PRO A 1 258 ? -3.375 -17.045 19.487 1.00 92.94 258 PRO A O 1
ATOM 2017 N N . VAL A 1 259 ? -5.529 -16.541 19.079 1.00 93.81 259 VAL A N 1
ATOM 2018 C CA . VAL A 1 259 ? -5.299 -15.215 18.504 1.00 93.81 259 VAL A CA 1
ATOM 2019 C C . VAL A 1 259 ? -5.166 -14.204 19.641 1.00 93.81 259 VA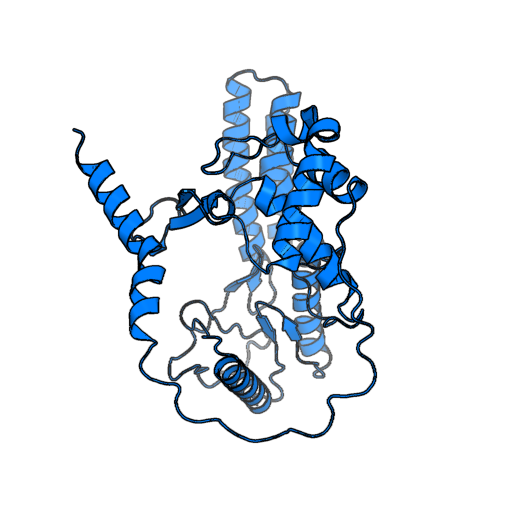L A C 1
ATOM 2021 O O . VAL A 1 259 ? -5.942 -14.205 20.593 1.00 93.81 259 VAL A O 1
ATOM 2024 N N . GLU A 1 260 ? -4.173 -13.322 19.549 1.00 94.31 260 GLU A N 1
ATOM 2025 C CA . GLU A 1 260 ? -3.993 -12.250 20.530 1.00 94.31 260 GLU A CA 1
ATOM 2026 C C . GLU A 1 260 ? -5.102 -11.199 20.383 1.00 94.31 260 GLU A C 1
ATOM 2028 O O . GLU A 1 260 ? -5.253 -10.590 19.318 1.00 94.31 260 GLU A O 1
ATOM 2033 N N . ARG A 1 261 ? -5.836 -10.964 21.474 1.00 93.12 261 ARG A N 1
ATOM 2034 C CA . ARG A 1 261 ? -6.796 -9.867 21.601 1.00 93.12 261 ARG A CA 1
ATOM 2035 C C . ARG A 1 261 ? -6.075 -8.582 21.993 1.00 93.12 261 ARG A C 1
ATOM 2037 O O . ARG A 1 261 ? -5.263 -8.586 22.915 1.00 93.12 261 ARG A O 1
ATOM 2044 N N . VAL A 1 262 ? -6.374 -7.492 21.295 1.00 93.25 262 VAL A N 1
ATOM 2045 C CA . VAL A 1 262 ? -5.736 -6.184 21.487 1.00 93.25 262 VAL A CA 1
ATOM 2046 C C . VAL A 1 262 ? -6.782 -5.085 21.620 1.00 93.25 262 VAL A C 1
ATOM 2048 O O . VAL A 1 262 ? -7.849 -5.166 21.023 1.00 93.25 262 VAL A O 1
ATOM 2051 N N . ASP A 1 263 ? -6.435 -4.017 22.336 1.00 92.75 263 ASP A N 1
ATOM 2052 C CA . ASP A 1 263 ? -7.283 -2.820 22.454 1.00 92.75 263 ASP A CA 1
ATOM 2053 C C . ASP A 1 263 ? -7.004 -1.794 21.345 1.00 92.75 263 ASP A C 1
ATOM 2055 O O . ASP A 1 263 ? -7.785 -0.866 21.119 1.00 92.75 263 ASP A O 1
ATOM 2059 N N . ILE A 1 264 ? -5.846 -1.924 20.688 1.00 93.94 264 ILE A N 1
ATOM 2060 C CA . ILE A 1 264 ? -5.349 -1.018 19.652 1.00 93.94 264 ILE A CA 1
ATOM 2061 C C . ILE A 1 264 ? -4.648 -1.842 18.573 1.00 93.94 264 ILE A C 1
ATOM 2063 O O . ILE A 1 264 ? -3.761 -2.642 18.875 1.00 93.94 264 ILE A O 1
ATOM 2067 N N . PHE A 1 265 ? -4.979 -1.592 17.308 1.00 94.00 265 PHE A N 1
ATOM 2068 C CA . PHE A 1 265 ? -4.338 -2.245 16.169 1.00 94.00 265 PHE A CA 1
ATOM 2069 C C . PHE A 1 265 ? -3.921 -1.241 15.089 1.00 94.00 265 PHE A C 1
ATOM 2071 O O . PHE A 1 265 ? -4.664 -0.316 14.767 1.00 94.00 265 PHE A O 1
ATOM 2078 N N . LEU A 1 266 ? -2.723 -1.414 14.516 1.00 92.50 266 LEU A N 1
ATOM 2079 C CA . LEU A 1 266 ? -2.242 -0.600 13.395 1.00 92.50 266 LEU A CA 1
ATOM 2080 C C . LEU A 1 266 ? -2.754 -1.184 12.072 1.00 92.50 266 LEU A C 1
ATOM 2082 O O . LEU A 1 266 ? -2.125 -2.068 11.489 1.00 92.50 266 LEU A O 1
ATOM 2086 N N . TYR A 1 267 ? -3.866 -0.647 11.583 1.00 91.81 267 TYR A N 1
ATOM 2087 C CA . TYR A 1 267 ? -4.511 -1.048 10.341 1.00 91.81 267 TYR A CA 1
ATOM 2088 C C . TYR A 1 267 ? -4.186 -0.072 9.208 1.00 91.81 267 TYR A C 1
ATOM 2090 O O . TYR A 1 267 ? -4.478 1.117 9.307 1.00 91.81 267 TYR A O 1
ATOM 2098 N N . LEU A 1 268 ? -3.532 -0.549 8.142 1.00 90.38 268 LEU A N 1
ATOM 2099 C CA . LEU A 1 268 ? -3.176 0.253 6.955 1.00 90.38 268 LEU A CA 1
ATOM 2100 C C . LEU A 1 268 ? -2.486 1.606 7.265 1.00 90.38 268 LEU A C 1
ATOM 2102 O O . LEU A 1 268 ? -2.585 2.565 6.506 1.00 90.38 268 LEU A O 1
ATOM 2106 N N . GLY A 1 269 ? -1.736 1.677 8.372 1.00 89.75 269 GLY A N 1
ATOM 2107 C CA . GLY A 1 269 ? -1.028 2.887 8.814 1.00 89.75 269 GLY A CA 1
ATOM 2108 C C . GLY A 1 269 ? -1.794 3.769 9.810 1.00 89.75 269 GLY A C 1
ATOM 2109 O O . GLY A 1 269 ? -1.231 4.751 10.297 1.00 89.75 269 GLY A O 1
ATOM 2110 N N . VAL A 1 270 ? -3.024 3.400 10.169 1.00 92.56 270 VAL A N 1
ATOM 2111 C CA . VAL A 1 270 ? -3.877 4.101 11.136 1.00 92.56 270 VAL A CA 1
ATOM 2112 C C . VAL A 1 270 ? -4.111 3.229 12.372 1.00 92.56 270 VAL A C 1
ATOM 2114 O O . VAL A 1 270 ? -4.300 2.023 12.259 1.00 92.56 270 VAL A O 1
ATOM 2117 N N . HIS A 1 271 ? -4.052 3.817 13.571 1.00 94.38 271 HIS A N 1
ATOM 2118 C CA . HIS A 1 271 ? -4.354 3.068 14.797 1.00 94.38 271 HIS A CA 1
ATOM 2119 C C . HIS A 1 271 ? -5.868 3.065 15.011 1.00 94.38 271 HIS A C 1
ATOM 2121 O O . HIS A 1 271 ? -6.452 4.137 15.159 1.00 94.38 271 HIS A O 1
ATOM 2127 N N . ILE A 1 272 ? -6.471 1.879 15.034 1.00 92.94 272 ILE A N 1
ATOM 2128 C CA . ILE A 1 272 ? -7.882 1.660 15.363 1.00 92.94 272 ILE A CA 1
ATOM 2129 C C . ILE A 1 272 ? -7.955 1.209 16.820 1.00 92.94 272 ILE A C 1
ATOM 2131 O O . ILE A 1 272 ? -7.217 0.306 17.216 1.00 92.94 272 ILE A O 1
ATOM 2135 N N . MET A 1 273 ? -8.806 1.859 17.611 1.00 92.75 273 MET A N 1
ATOM 2136 C CA . MET A 1 273 ? -8.967 1.602 19.044 1.00 92.75 273 MET A CA 1
ATOM 2137 C C . MET A 1 273 ? -10.325 0.951 19.327 1.00 92.75 273 MET A C 1
ATOM 2139 O O . MET A 1 273 ? -11.294 1.208 18.613 1.00 92.75 273 MET A O 1
ATOM 2143 N N . GLN A 1 274 ? -10.409 0.138 20.384 1.00 91.31 274 GLN A N 1
ATOM 2144 C CA . GLN A 1 274 ? -11.644 -0.550 20.798 1.00 91.31 274 GLN A CA 1
ATOM 2145 C C . GLN A 1 274 ? -12.817 0.396 21.108 1.00 91.31 274 GLN A C 1
ATOM 2147 O O . GLN A 1 274 ? -13.981 0.024 20.985 1.00 91.31 274 GLN A O 1
ATOM 2152 N N . ASP A 1 275 ? -12.515 1.631 21.502 1.00 89.06 275 ASP A N 1
ATOM 2153 C CA . ASP A 1 275 ? -13.484 2.680 21.816 1.00 89.06 275 ASP A CA 1
ATOM 2154 C C . ASP A 1 275 ? -13.714 3.643 20.640 1.00 89.06 275 ASP A C 1
ATOM 2156 O O . ASP A 1 275 ? -14.380 4.664 20.802 1.00 89.06 275 ASP A O 1
ATOM 2160 N N . LEU A 1 276 ? -13.136 3.343 19.469 1.00 89.19 276 LEU A N 1
ATOM 2161 C CA . LEU A 1 276 ? -13.116 4.196 18.276 1.00 89.19 276 LEU A CA 1
ATOM 2162 C C . LEU A 1 276 ? -12.566 5.611 18.526 1.00 89.19 276 LEU A C 1
ATOM 2164 O O . LEU A 1 276 ? -12.805 6.527 17.735 1.00 89.19 276 LEU A O 1
ATOM 2168 N N . SER A 1 277 ? -11.799 5.805 19.603 1.00 90.75 277 SER A N 1
ATOM 2169 C CA . SER A 1 277 ? -11.056 7.039 19.809 1.00 90.75 277 SER A CA 1
ATOM 2170 C C . SER A 1 277 ? -9.831 7.089 18.894 1.00 90.75 277 SER A C 1
ATOM 2172 O O . SER A 1 277 ? -9.257 6.078 18.487 1.00 90.75 277 SER A O 1
ATOM 2174 N N . TRP A 1 278 ? -9.410 8.307 18.558 1.00 94.31 278 TRP A N 1
ATOM 2175 C CA . TRP A 1 278 ? -8.298 8.546 17.635 1.00 94.31 278 TRP A CA 1
ATOM 2176 C C . TRP A 1 278 ? -7.031 9.038 18.335 1.00 94.31 278 TRP A C 1
ATOM 2178 O O . TRP A 1 278 ? -6.011 9.273 17.684 1.00 94.31 278 TRP A O 1
ATOM 2188 N N . SER A 1 279 ? -7.055 9.194 19.660 1.00 94.12 279 SER A N 1
ATOM 2189 C CA . SER A 1 279 ? -5.981 9.861 20.400 1.00 94.12 279 SER A CA 1
ATOM 2190 C C . SER A 1 279 ? -4.647 9.116 20.305 1.00 94.12 279 SER A C 1
ATOM 2192 O O . SER A 1 279 ? -3.601 9.756 20.202 1.00 94.12 279 SER A O 1
ATOM 2194 N N . CYS A 1 280 ? -4.632 7.777 20.266 1.00 95.19 280 CYS A N 1
ATOM 2195 C CA . CYS A 1 280 ? -3.389 7.026 20.035 1.00 95.19 280 CYS A CA 1
ATOM 2196 C C . CYS A 1 280 ? -2.789 7.332 18.648 1.00 95.19 280 CYS A C 1
ATOM 2198 O O . CYS A 1 280 ? -1.588 7.608 18.523 1.00 95.19 280 CYS A O 1
ATOM 2200 N N . HIS A 1 281 ? -3.635 7.344 17.611 1.00 95.75 281 HIS A N 1
ATOM 2201 C CA . HIS A 1 281 ? -3.223 7.665 16.247 1.00 95.75 281 HIS A CA 1
ATOM 2202 C C . HIS A 1 281 ? -2.679 9.095 16.153 1.00 95.75 281 HIS A C 1
ATOM 2204 O O . HIS A 1 281 ? -1.545 9.291 15.710 1.00 95.75 281 HIS A O 1
ATOM 2210 N N . VAL A 1 282 ? -3.439 10.077 16.649 1.00 96.25 282 VAL A N 1
ATOM 2211 C CA . VAL A 1 282 ? -3.048 11.492 16.638 1.00 96.25 282 VAL A CA 1
ATOM 2212 C C . VAL A 1 282 ? -1.740 11.701 17.391 1.00 96.25 282 VAL A C 1
ATOM 2214 O O . VAL A 1 282 ? -0.823 12.313 16.851 1.00 96.25 282 VAL A O 1
ATOM 2217 N N . ASN A 1 283 ? -1.589 11.138 18.592 1.00 95.75 283 ASN A N 1
ATOM 2218 C CA . ASN A 1 283 ? -0.346 11.255 19.358 1.00 95.75 283 ASN A CA 1
ATOM 2219 C C . ASN A 1 283 ? 0.861 10.682 18.604 1.00 95.75 283 ASN A C 1
ATOM 2221 O O . ASN A 1 283 ? 1.957 11.246 18.662 1.00 95.75 283 ASN A O 1
ATOM 2225 N N . THR A 1 284 ? 0.675 9.581 17.875 1.00 95.88 284 THR A N 1
ATOM 2226 C CA . THR A 1 284 ? 1.733 8.982 17.053 1.00 95.88 284 THR A CA 1
ATOM 2227 C C . THR A 1 284 ? 2.126 9.897 15.893 1.00 95.88 284 THR A C 1
ATOM 2229 O O . THR A 1 284 ? 3.318 10.140 15.676 1.00 95.88 284 THR A O 1
ATOM 2232 N N . LEU A 1 285 ? 1.141 10.457 15.183 1.00 95.88 285 LEU A N 1
ATOM 2233 C CA . LEU A 1 285 ? 1.377 11.427 14.114 1.00 95.88 285 LEU A CA 1
ATOM 2234 C C . LEU A 1 285 ? 2.070 12.685 14.641 1.00 95.88 285 LEU A C 1
ATOM 2236 O O . LEU A 1 285 ? 3.058 13.128 14.058 1.00 95.88 285 LEU A O 1
ATOM 2240 N N . VAL A 1 286 ? 1.607 13.215 15.774 1.00 95.88 286 VAL A N 1
ATOM 2241 C CA . VAL A 1 286 ? 2.145 14.429 16.394 1.00 95.88 286 VAL A CA 1
ATOM 2242 C C . VAL A 1 286 ? 3.606 14.242 16.792 1.00 95.88 286 VAL A C 1
ATOM 2244 O O . VAL A 1 286 ? 4.445 15.072 16.445 1.00 95.88 286 VAL A O 1
ATOM 2247 N N . LYS A 1 287 ? 3.948 13.129 17.454 1.00 95.69 287 LYS A N 1
ATOM 2248 C CA . LYS A 1 287 ? 5.341 12.811 17.818 1.00 95.69 287 LYS A CA 1
ATOM 2249 C C . LYS A 1 287 ? 6.249 12.754 16.590 1.00 95.69 287 LYS A C 1
ATOM 2251 O O . LYS A 1 287 ? 7.338 13.325 16.601 1.00 95.69 287 LYS A O 1
ATOM 2256 N N . LYS A 1 288 ? 5.794 12.100 15.520 1.00 95.19 288 LYS A N 1
ATOM 2257 C CA . LYS A 1 288 ? 6.555 11.987 14.270 1.00 95.19 288 LYS A CA 1
ATOM 2258 C C . LYS A 1 288 ? 6.697 13.341 13.563 1.00 95.19 288 LYS A C 1
ATOM 2260 O O . LYS A 1 288 ? 7.785 13.686 13.108 1.00 95.19 288 LYS A O 1
ATOM 2265 N N . ALA A 1 289 ? 5.635 14.142 13.535 1.00 95.81 289 ALA A N 1
ATOM 2266 C CA . ALA A 1 289 ? 5.650 15.492 12.982 1.00 95.81 289 ALA A CA 1
ATOM 2267 C C . ALA A 1 289 ? 6.634 16.406 13.728 1.00 95.81 289 ALA A C 1
ATOM 2269 O O . ALA A 1 289 ? 7.396 17.125 13.085 1.00 95.81 289 ALA A O 1
ATOM 2270 N N . TRP A 1 290 ? 6.695 16.330 15.061 1.00 96.06 290 TRP A N 1
ATOM 2271 C CA . TRP A 1 290 ? 7.682 17.066 15.857 1.00 96.06 290 TRP A CA 1
ATOM 2272 C C . TRP A 1 290 ? 9.126 16.688 15.515 1.00 96.06 290 TRP A C 1
ATOM 2274 O O . TRP A 1 290 ? 9.963 17.576 15.357 1.00 96.06 290 TRP A O 1
ATOM 2284 N N . GLN A 1 291 ? 9.422 15.396 15.331 1.00 95.06 291 GLN A N 1
ATOM 2285 C CA . GLN A 1 291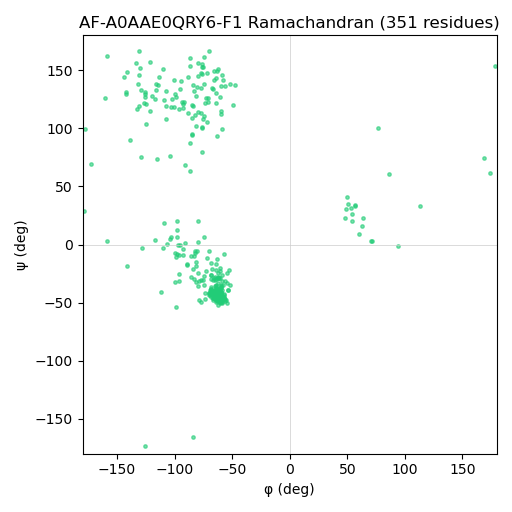 ? 10.749 14.947 14.884 1.00 95.06 291 GLN A CA 1
ATOM 2286 C C . GLN A 1 291 ? 11.111 15.532 13.512 1.00 95.06 291 GLN A C 1
ATOM 2288 O O . GLN A 1 291 ? 12.233 15.989 13.296 1.00 95.06 291 GLN A O 1
ATOM 2293 N N . HIS A 1 292 ? 10.157 15.573 12.581 1.00 94.62 292 HIS A N 1
ATOM 2294 C CA . HIS A 1 292 ? 10.380 16.180 11.270 1.00 94.62 292 HIS A CA 1
ATOM 2295 C C . HIS A 1 292 ? 10.553 17.704 11.354 1.00 94.62 292 HIS A C 1
ATOM 2297 O O . HIS A 1 292 ? 11.408 18.254 10.664 1.00 94.62 292 HIS A O 1
ATOM 2303 N N . LEU A 1 293 ? 9.798 18.395 12.215 1.00 93.50 293 LEU A N 1
ATOM 2304 C CA . LEU A 1 293 ? 9.964 19.833 12.452 1.00 93.50 293 LEU A CA 1
ATOM 2305 C C . LEU A 1 293 ? 11.327 20.166 13.066 1.00 93.50 293 LEU A C 1
ATOM 2307 O O . LEU A 1 293 ? 11.921 21.180 12.706 1.00 93.50 293 LEU A O 1
ATOM 2311 N N . TYR A 1 294 ? 11.856 19.300 13.931 1.00 93.44 294 TYR A N 1
ATOM 2312 C CA . TYR A 1 294 ? 13.228 19.424 14.418 1.00 93.44 294 TYR A CA 1
ATOM 2313 C C . TYR A 1 294 ? 14.236 19.366 13.261 1.00 93.44 294 TYR A C 1
ATOM 2315 O O . TYR A 1 294 ? 15.047 20.278 13.113 1.00 93.44 294 TYR A O 1
ATOM 2323 N N . HIS A 1 295 ? 14.134 18.371 12.372 1.00 92.38 295 HIS A N 1
ATOM 2324 C CA . HIS A 1 295 ? 14.998 18.307 11.187 1.00 92.38 295 HIS A CA 1
ATOM 2325 C C . HIS A 1 295 ? 14.818 19.516 10.263 1.00 92.38 295 HIS A C 1
ATOM 2327 O O . HIS A 1 295 ? 15.801 20.046 9.752 1.00 92.38 295 HIS A O 1
ATOM 2333 N N . LEU A 1 296 ? 13.585 19.995 10.078 1.00 92.75 296 LEU A N 1
ATOM 2334 C CA . LEU A 1 296 ? 13.305 21.203 9.303 1.00 92.75 296 LEU A CA 1
ATOM 2335 C C . LEU A 1 296 ? 14.015 22.429 9.897 1.00 92.75 296 LEU A C 1
ATOM 2337 O O . LEU A 1 296 ? 14.567 23.235 9.148 1.00 92.75 296 LEU A O 1
ATOM 2341 N N . ARG A 1 297 ? 14.036 22.557 11.228 1.00 91.50 297 ARG A N 1
ATOM 2342 C CA . ARG A 1 297 ? 14.782 23.609 11.925 1.00 91.50 297 ARG A CA 1
ATOM 2343 C C . ARG A 1 297 ? 16.286 23.475 11.688 1.00 91.50 297 ARG A C 1
ATOM 2345 O O . ARG A 1 297 ? 16.902 24.454 11.289 1.00 91.50 297 ARG A O 1
ATOM 2352 N N . CYS A 1 298 ? 16.857 22.278 11.821 1.00 91.75 298 CYS A N 1
ATOM 2353 C CA . CYS A 1 298 ? 18.272 22.059 11.503 1.00 91.75 298 CYS A CA 1
ATOM 2354 C C . CYS A 1 298 ? 18.592 22.451 10.051 1.00 91.75 298 CYS A C 1
ATOM 2356 O O . CYS A 1 298 ? 19.573 23.139 9.793 1.00 91.75 298 CYS A O 1
ATOM 2358 N N . LEU A 1 299 ? 17.738 22.075 9.093 1.00 91.19 299 LEU A N 1
ATOM 2359 C CA . LEU A 1 299 ? 17.887 22.448 7.682 1.00 91.19 299 LEU A CA 1
ATOM 2360 C C . LEU A 1 299 ? 17.810 23.966 7.456 1.00 91.19 299 LEU A C 1
ATOM 2362 O O . LEU A 1 299 ? 18.482 24.488 6.563 1.00 91.19 299 LEU A O 1
ATOM 2366 N N . LYS A 1 300 ? 17.015 24.683 8.257 1.00 89.56 300 LYS A N 1
ATOM 2367 C CA . LYS A 1 300 ? 16.987 26.150 8.247 1.00 89.56 300 LYS A CA 1
ATOM 2368 C C . LYS A 1 300 ? 18.302 26.740 8.746 1.00 89.56 300 LYS A C 1
ATOM 2370 O O . LYS A 1 300 ? 18.770 27.706 8.149 1.00 89.56 300 LYS A O 1
ATOM 2375 N N . ASP A 1 301 ? 18.912 26.159 9.775 1.00 91.25 301 ASP A N 1
ATOM 2376 C CA . ASP A 1 301 ? 20.193 26.634 10.315 1.00 91.25 301 ASP A CA 1
ATOM 2377 C C . ASP A 1 301 ? 21.324 26.530 9.269 1.00 91.25 301 ASP A C 1
ATOM 2379 O O . ASP A 1 301 ? 22.214 27.379 9.221 1.00 91.25 301 ASP A O 1
ATOM 2383 N N . PHE A 1 302 ? 21.224 25.578 8.330 1.00 93.31 302 PHE A N 1
ATOM 2384 C CA . PHE A 1 302 ? 22.079 25.492 7.133 1.00 93.31 302 PHE A CA 1
ATOM 2385 C C . PHE A 1 302 ? 21.755 26.525 6.037 1.00 93.31 302 PHE A C 1
ATOM 2387 O O . PHE A 1 302 ? 22.330 26.475 4.950 1.00 93.31 302 PHE A O 1
ATOM 2394 N N . LYS A 1 303 ? 20.843 27.468 6.298 1.00 91.06 303 LYS A N 1
ATOM 2395 C CA . LYS A 1 303 ? 20.430 28.550 5.389 1.00 91.06 303 LYS A CA 1
ATOM 2396 C C . LYS A 1 303 ? 19.921 28.046 4.035 1.00 91.06 303 LYS A C 1
ATOM 2398 O O . LYS A 1 303 ? 20.115 28.694 3.005 1.00 91.06 303 LYS A O 1
ATOM 2403 N N . LEU A 1 304 ? 19.260 26.885 4.021 1.00 90.88 304 LEU A N 1
ATOM 2404 C CA . LEU A 1 304 ? 18.684 26.346 2.792 1.00 90.88 304 LEU A CA 1
ATOM 2405 C C . LEU A 1 304 ? 17.546 27.236 2.260 1.00 90.88 304 LEU A C 1
ATOM 2407 O O . LEU A 1 304 ? 16.810 27.841 3.044 1.00 90.88 304 LEU A O 1
ATOM 2411 N N . PRO A 1 305 ? 17.338 27.289 0.929 1.00 91.69 305 PRO A N 1
ATOM 2412 C CA . PRO A 1 305 ? 16.280 28.103 0.343 1.00 91.69 305 PRO A CA 1
ATOM 2413 C C . PRO A 1 305 ? 14.890 27.733 0.875 1.00 91.69 305 PRO A C 1
ATOM 2415 O O . PRO A 1 305 ? 14.545 26.554 0.979 1.00 91.69 305 PRO A O 1
ATOM 2418 N N . SER A 1 306 ? 14.035 28.738 1.090 1.00 90.38 306 SER A N 1
ATOM 2419 C CA . SER A 1 306 ? 12.659 28.554 1.592 1.00 90.38 306 SER A CA 1
ATOM 2420 C C . SER A 1 306 ? 11.845 27.534 0.779 1.00 90.38 306 SER A C 1
ATOM 2422 O O . SER A 1 306 ? 11.074 26.755 1.337 1.00 90.38 306 SER A O 1
ATOM 2424 N N . LYS A 1 307 ? 12.069 27.466 -0.542 1.00 92.31 307 LYS A N 1
ATOM 2425 C CA . LYS A 1 307 ? 11.438 26.471 -1.424 1.00 92.31 307 LYS A CA 1
ATOM 2426 C C . LYS A 1 307 ? 11.787 25.029 -1.031 1.00 92.31 307 LYS A C 1
ATOM 2428 O O . LYS A 1 307 ? 10.904 24.177 -1.044 1.00 92.31 307 LYS A O 1
ATOM 2433 N N . VAL A 1 308 ? 13.043 24.764 -0.664 1.00 91.94 308 VAL A N 1
ATOM 2434 C CA . VAL A 1 308 ? 13.510 23.437 -0.225 1.00 91.94 308 VAL A CA 1
ATOM 2435 C C . VAL A 1 308 ? 12.919 23.093 1.138 1.00 91.94 308 VAL A C 1
ATOM 2437 O O . VAL A 1 308 ? 12.410 21.992 1.315 1.00 91.94 308 VAL A O 1
ATOM 2440 N N . LEU A 1 309 ? 12.900 24.051 2.069 1.00 92.38 309 LEU A N 1
ATOM 2441 C CA . LEU A 1 309 ? 12.295 23.874 3.395 1.00 92.38 309 LEU A CA 1
ATOM 2442 C C . LEU A 1 309 ? 10.790 23.577 3.302 1.00 92.38 309 LEU A C 1
ATOM 2444 O O . LEU A 1 309 ? 10.292 22.656 3.947 1.00 92.38 309 LEU A O 1
ATOM 2448 N N . LYS A 1 310 ? 10.061 24.304 2.444 1.00 92.12 310 LYS A N 1
ATOM 2449 C CA . LYS A 1 310 ? 8.641 24.039 2.177 1.00 92.12 310 LYS A CA 1
ATOM 2450 C C . LYS A 1 310 ? 8.438 22.651 1.570 1.00 92.12 310 LYS A C 1
ATOM 2452 O O . LYS A 1 310 ? 7.556 21.930 2.017 1.00 92.12 310 LYS A O 1
ATOM 2457 N N . MET A 1 311 ? 9.264 22.267 0.595 1.00 93.69 311 MET A N 1
ATOM 2458 C CA . MET A 1 311 ? 9.209 20.933 -0.005 1.00 93.69 311 MET A CA 1
ATOM 2459 C C . MET A 1 311 ? 9.453 19.839 1.041 1.00 93.69 311 MET A C 1
ATOM 2461 O O . MET A 1 311 ? 8.696 18.877 1.091 1.00 93.69 311 MET A O 1
ATOM 2465 N N . PHE A 1 312 ? 10.450 20.006 1.915 1.00 93.81 312 PHE A N 1
ATOM 2466 C CA . PHE A 1 312 ? 10.714 19.067 3.004 1.00 93.81 312 PHE A CA 1
ATOM 2467 C C . PHE A 1 312 ? 9.498 18.920 3.924 1.00 93.81 312 PHE A C 1
ATOM 2469 O O . PHE A 1 312 ? 9.064 17.798 4.178 1.00 93.81 312 PHE A O 1
ATOM 2476 N N . TYR A 1 313 ? 8.916 20.034 4.381 1.00 93.38 313 TYR A N 1
ATOM 2477 C CA . TYR A 1 313 ? 7.722 20.010 5.227 1.00 93.38 313 TYR A CA 1
ATOM 2478 C C . TYR A 1 313 ? 6.548 19.298 4.546 1.00 93.38 313 TYR A C 1
ATOM 2480 O O . TYR A 1 313 ? 5.975 18.381 5.134 1.00 93.38 313 TYR A O 1
ATOM 2488 N N . THR A 1 314 ? 6.223 19.664 3.303 1.00 92.69 314 THR A N 1
ATOM 2489 C CA . THR A 1 314 ? 5.098 19.061 2.578 1.00 92.69 314 THR A CA 1
ATOM 2490 C C . THR A 1 314 ? 5.314 17.559 2.364 1.00 92.69 314 THR A C 1
ATOM 2492 O O . THR A 1 314 ? 4.419 16.753 2.610 1.00 92.69 314 THR A O 1
ATOM 2495 N N . CYS A 1 315 ? 6.523 17.144 1.979 1.00 92.69 315 CYS A N 1
ATOM 2496 C CA . CYS A 1 315 ? 6.817 15.737 1.709 1.00 92.69 315 CYS A CA 1
ATOM 2497 C C . CYS A 1 315 ? 6.939 14.862 2.965 1.00 92.69 315 CYS A C 1
ATOM 2499 O O . CYS A 1 315 ? 6.728 13.657 2.867 1.00 92.69 315 CYS A O 1
ATOM 2501 N N . THR A 1 316 ? 7.313 15.418 4.122 1.00 92.88 316 THR A N 1
ATOM 2502 C CA . THR A 1 316 ? 7.614 14.611 5.322 1.00 92.88 316 THR A CA 1
ATOM 2503 C C . THR A 1 316 ? 6.596 14.788 6.440 1.00 92.88 316 THR A C 1
ATOM 2505 O O . THR A 1 316 ? 6.230 13.809 7.086 1.00 92.88 316 THR A O 1
ATOM 2508 N N . THR A 1 317 ? 6.130 16.012 6.683 1.00 92.88 317 THR A N 1
ATOM 2509 C CA . THR A 1 317 ? 5.225 16.348 7.788 1.00 92.88 317 THR A CA 1
ATOM 2510 C C . THR A 1 317 ? 3.784 16.424 7.316 1.00 92.88 317 THR A C 1
ATOM 2512 O O . THR A 1 317 ? 2.934 15.723 7.850 1.00 92.88 317 THR A O 1
ATOM 2515 N N . GLU A 1 318 ? 3.498 17.226 6.291 1.00 92.62 318 GLU A N 1
ATOM 2516 C CA . GLU A 1 318 ? 2.134 17.370 5.770 1.00 92.62 318 GLU A CA 1
ATOM 2517 C C . GLU A 1 318 ? 1.607 16.021 5.269 1.00 92.62 318 GLU A C 1
ATOM 2519 O O . GLU A 1 318 ? 0.535 15.604 5.684 1.00 92.62 318 GLU A O 1
ATOM 2524 N N . SER A 1 319 ? 2.415 15.274 4.506 1.00 93.38 319 SER A N 1
ATOM 2525 C CA . SER A 1 319 ? 2.041 13.951 3.984 1.00 93.38 319 SER A CA 1
ATOM 2526 C C . SER A 1 319 ? 1.625 12.928 5.049 1.00 93.38 319 SER A C 1
ATOM 2528 O O . SER A 1 319 ? 0.833 12.045 4.732 1.00 93.38 319 SER A O 1
ATOM 2530 N N . ILE A 1 320 ? 2.168 12.983 6.272 1.00 93.12 320 ILE A N 1
ATOM 2531 C CA . ILE A 1 320 ? 1.745 12.064 7.345 1.00 93.12 320 ILE A CA 1
ATOM 2532 C C . ILE A 1 320 ? 0.517 12.588 8.093 1.00 93.12 320 ILE A C 1
ATOM 2534 O O . ILE A 1 320 ? -0.253 11.788 8.606 1.00 93.12 320 ILE A O 1
ATOM 2538 N N . LEU A 1 321 ? 0.332 13.910 8.152 1.00 92.62 321 LEU A N 1
ATOM 2539 C CA . LEU A 1 321 ? -0.811 14.549 8.808 1.00 92.62 321 LEU A CA 1
ATOM 2540 C C . LEU A 1 321 ? -2.068 14.538 7.935 1.00 92.62 321 LEU A C 1
ATOM 2542 O O . LEU A 1 321 ? -3.165 14.631 8.465 1.00 92.62 321 LEU A O 1
ATOM 2546 N N . THR A 1 322 ? -1.927 14.448 6.615 1.00 91.69 322 THR A N 1
ATOM 2547 C CA . THR A 1 322 ? -3.059 14.360 5.682 1.00 91.69 322 THR A CA 1
ATOM 2548 C C . THR A 1 322 ? -3.444 12.923 5.343 1.00 91.69 322 THR A C 1
ATOM 2550 O O . THR A 1 322 ? -4.488 12.702 4.738 1.00 91.69 322 THR A O 1
ATOM 2553 N N . GLY A 1 323 ? -2.641 11.934 5.748 1.00 89.94 323 GLY A N 1
ATOM 2554 C CA . GLY A 1 323 ? -2.938 10.524 5.513 1.00 89.94 323 GLY A CA 1
ATOM 2555 C C . GLY A 1 323 ? -4.211 10.079 6.235 1.00 89.94 323 GLY A C 1
ATOM 2556 O O . GLY A 1 323 ? -4.294 10.173 7.460 1.00 89.94 323 GLY A O 1
ATOM 2557 N N . SER A 1 324 ? -5.188 9.566 5.478 1.00 88.69 324 SER A N 1
ATOM 2558 C CA . SER A 1 324 ? -6.489 9.095 5.991 1.00 88.69 324 SER A CA 1
ATOM 2559 C C . SER A 1 324 ? -7.251 10.132 6.828 1.00 88.69 324 SER A C 1
ATOM 2561 O O . SER A 1 324 ? -8.026 9.770 7.713 1.00 88.69 324 SER A O 1
ATOM 2563 N N . ILE A 1 325 ? -7.005 11.427 6.591 1.00 90.81 325 ILE A N 1
ATOM 2564 C CA . ILE A 1 325 ? -7.532 12.521 7.418 1.00 90.81 325 ILE A CA 1
ATOM 2565 C C . ILE A 1 325 ? -9.062 12.549 7.447 1.00 90.81 325 ILE A C 1
ATOM 2567 O O . ILE A 1 325 ? -9.640 12.958 8.455 1.00 90.81 325 ILE A O 1
ATOM 2571 N N . THR A 1 326 ? -9.725 12.075 6.388 1.00 90.12 326 THR A N 1
ATOM 2572 C CA . THR A 1 326 ? -11.192 12.029 6.340 1.00 90.12 326 THR A CA 1
ATOM 2573 C C . THR A 1 326 ? -11.784 11.024 7.327 1.00 90.12 326 THR A C 1
ATOM 2575 O O . THR A 1 326 ? -12.898 11.237 7.800 1.00 90.12 326 THR A O 1
ATOM 2578 N N . ALA A 1 327 ? -11.034 9.982 7.701 1.00 87.69 327 ALA A N 1
ATOM 2579 C CA . ALA A 1 327 ? -11.492 8.971 8.646 1.00 87.69 327 ALA A CA 1
ATOM 2580 C C . ALA A 1 327 ? -11.400 9.450 10.103 1.00 87.69 327 ALA A C 1
ATOM 2582 O O . ALA A 1 327 ? -12.354 9.306 10.865 1.00 87.69 327 ALA A O 1
ATOM 2583 N N . TRP A 1 328 ? -10.264 10.032 10.503 1.00 91.19 328 TRP A N 1
ATOM 2584 C CA . TRP A 1 328 ? -9.986 10.283 11.922 1.00 91.19 328 TRP A CA 1
ATOM 2585 C C . TRP A 1 328 ? -10.256 11.720 12.378 1.00 91.19 328 TRP A C 1
ATOM 2587 O O . TRP A 1 328 ? -10.671 11.922 13.518 1.00 91.19 328 TRP A O 1
ATOM 2597 N N . PHE A 1 329 ? -10.071 12.738 11.527 1.00 91.81 329 PHE A N 1
ATOM 2598 C CA . PHE A 1 329 ? -10.077 14.143 11.969 1.00 91.81 329 PHE A CA 1
ATOM 2599 C C . PHE A 1 329 ? -11.438 14.631 12.487 1.00 91.81 329 PHE A C 1
ATOM 2601 O O . PHE A 1 329 ? -11.491 15.504 13.354 1.00 91.81 329 PHE A O 1
ATOM 2608 N N . GLY A 1 330 ? -12.548 14.075 11.993 1.00 88.44 330 GLY A N 1
ATOM 2609 C CA . GLY A 1 330 ? -13.891 14.463 12.439 1.00 88.44 330 GLY A CA 1
ATOM 2610 C C . GLY A 1 330 ? -14.122 14.211 13.934 1.00 88.44 330 GLY A C 1
ATOM 2611 O O . GLY A 1 330 ? -14.672 15.068 14.630 1.00 88.44 330 GLY A O 1
ATOM 2612 N N . ASN A 1 331 ? -13.601 13.088 14.437 1.00 86.81 331 ASN A N 1
ATOM 2613 C CA . ASN A 1 331 ? -13.931 12.528 15.750 1.00 86.81 331 ASN A CA 1
ATOM 2614 C C . ASN A 1 331 ? -12.786 12.639 16.777 1.00 86.81 331 ASN A C 1
ATOM 2616 O O . ASN A 1 331 ? -12.783 11.939 17.786 1.00 86.81 331 ASN A O 1
ATOM 2620 N N . ILE A 1 332 ? -11.798 13.511 16.548 1.00 94.19 332 ILE A N 1
ATOM 2621 C CA . ILE A 1 332 ? -10.712 13.748 17.515 1.00 94.19 332 ILE A CA 1
ATOM 2622 C C . ILE A 1 332 ? -11.155 14.614 18.702 1.00 94.19 332 ILE A C 1
ATOM 2624 O O . ILE A 1 332 ? -12.010 15.500 18.577 1.00 94.19 332 ILE A O 1
ATOM 2628 N N . THR A 1 333 ? -10.496 14.424 19.847 1.00 94.25 333 THR A N 1
ATOM 2629 C CA . THR A 1 333 ? -10.776 15.181 21.073 1.00 94.25 333 THR A CA 1
ATOM 2630 C C . THR A 1 333 ? -10.340 16.650 20.970 1.00 94.25 333 THR A C 1
ATOM 2632 O O . THR A 1 333 ? -9.560 17.051 20.101 1.00 94.25 333 THR A O 1
ATOM 2635 N N . LYS A 1 334 ? -10.798 17.494 21.905 1.00 94.81 334 LYS A N 1
ATOM 2636 C CA . LYS A 1 334 ? -10.328 18.889 22.010 1.00 94.81 334 LYS A CA 1
ATOM 2637 C C . LYS A 1 334 ? -8.814 18.969 22.258 1.00 94.81 334 LYS A C 1
ATOM 2639 O O . LYS A 1 334 ? -8.165 19.864 21.722 1.00 94.81 334 LYS A O 1
ATOM 2644 N N . GLN A 1 335 ? -8.267 18.043 23.046 1.00 95.12 335 GLN A N 1
ATOM 2645 C CA . GLN A 1 335 ? -6.834 17.967 23.331 1.00 95.12 335 GLN A CA 1
ATOM 2646 C C . GLN A 1 335 ? -6.037 17.610 22.071 1.00 95.12 335 GLN A C 1
ATOM 2648 O O . GLN A 1 335 ? -5.056 18.281 21.760 1.00 95.12 335 GLN A O 1
ATOM 2653 N N . ASP A 1 336 ? -6.513 16.633 21.300 1.00 96.12 336 ASP A N 1
ATOM 2654 C CA . ASP A 1 336 ? -5.915 16.245 20.019 1.00 96.12 336 ASP A CA 1
ATOM 2655 C C . ASP A 1 336 ? -5.907 17.418 19.022 1.00 96.12 336 ASP A C 1
ATOM 2657 O O . ASP A 1 336 ? -4.888 17.708 18.391 1.00 96.12 336 ASP A O 1
ATOM 2661 N N . ARG A 1 337 ? -7.020 18.167 18.933 1.00 95.44 337 ARG A N 1
ATOM 2662 C CA . ARG A 1 337 ? -7.101 19.391 18.111 1.00 95.44 337 ARG A CA 1
ATOM 2663 C C . ARG A 1 337 ? -6.081 20.436 18.541 1.00 95.44 337 ARG A C 1
ATOM 2665 O O . ARG A 1 337 ? -5.502 21.095 17.680 1.00 95.44 337 ARG A O 1
ATOM 2672 N N . GLN A 1 338 ? -5.876 20.610 19.846 1.00 96.38 338 GLN A N 1
ATOM 2673 C CA . GLN A 1 338 ? -4.892 21.560 20.353 1.00 96.38 338 GLN A CA 1
ATOM 2674 C C . GLN A 1 338 ? -3.469 21.138 19.968 1.00 96.38 338 GLN A C 1
ATOM 2676 O O . GLN A 1 338 ? -2.741 21.950 19.409 1.00 96.38 338 GLN A O 1
ATOM 2681 N N . ALA A 1 339 ? -3.114 19.862 20.132 1.00 95.75 339 ALA A N 1
ATOM 2682 C CA . ALA A 1 339 ? -1.793 19.354 19.755 1.00 95.75 339 ALA A CA 1
ATOM 2683 C C . ALA A 1 339 ? -1.473 19.559 18.258 1.00 95.75 339 ALA A C 1
ATOM 2685 O O . ALA A 1 339 ? -0.351 19.920 17.893 1.00 95.75 339 ALA A O 1
ATOM 2686 N N . LEU A 1 340 ? -2.463 19.382 17.375 1.00 94.94 340 LEU A N 1
ATOM 2687 C CA . LEU A 1 340 ? -2.313 19.664 15.941 1.00 94.94 340 LEU A CA 1
ATOM 2688 C C . LEU A 1 340 ? -2.161 21.167 15.646 1.00 94.94 340 LEU A C 1
ATOM 2690 O O . LEU A 1 340 ? -1.388 21.549 14.764 1.00 94.94 340 LEU A O 1
ATOM 2694 N N . ARG A 1 341 ? -2.861 22.035 16.388 1.00 93.88 341 ARG A N 1
ATOM 2695 C CA . ARG A 1 341 ? -2.701 23.496 16.275 1.00 93.88 341 ARG A CA 1
ATOM 2696 C C . ARG A 1 341 ? -1.306 23.940 16.699 1.00 93.88 341 ARG A C 1
ATOM 2698 O O . ARG A 1 341 ? -0.701 24.747 15.995 1.00 93.88 341 ARG A O 1
ATOM 2705 N N . ASP A 1 342 ? -0.778 23.368 17.778 1.00 94.25 342 ASP A N 1
ATOM 2706 C CA . ASP A 1 342 ? 0.563 23.676 18.279 1.00 94.25 342 ASP A CA 1
ATOM 2707 C C . ASP A 1 342 ? 1.640 23.327 17.235 1.00 94.25 342 ASP A C 1
ATOM 2709 O O . ASP A 1 342 ? 2.557 24.115 16.996 1.00 94.25 342 ASP A O 1
ATOM 2713 N N . LEU A 1 343 ? 1.492 22.199 16.524 1.00 93.19 343 LEU A N 1
ATOM 2714 C CA . LEU A 1 343 ? 2.357 21.841 15.390 1.00 93.19 343 LEU A CA 1
ATOM 2715 C C . LEU A 1 343 ? 2.293 22.859 14.249 1.00 93.19 343 LEU A C 1
ATOM 2717 O O . LEU A 1 343 ? 3.329 23.241 13.697 1.00 93.19 343 LEU A O 1
ATOM 2721 N N . SER A 1 344 ? 1.085 23.297 13.884 1.00 88.88 344 SER A N 1
ATOM 2722 C CA . SER A 1 344 ? 0.900 24.311 12.842 1.00 88.88 344 SER A CA 1
ATOM 2723 C C . SER A 1 344 ? 1.584 25.620 13.237 1.00 88.88 344 SER A C 1
ATOM 2725 O O . SER A 1 344 ? 2.307 26.212 12.435 1.00 88.88 344 SER A O 1
ATOM 2727 N N . GLN A 1 345 ? 1.417 26.052 14.488 1.00 89.25 345 GLN A N 1
ATOM 2728 C CA . GLN A 1 345 ? 2.071 27.247 15.014 1.00 89.25 345 GLN A CA 1
ATOM 2729 C C . GLN A 1 345 ? 3.600 27.105 15.009 1.00 89.25 345 GLN A C 1
ATOM 2731 O O . GLN A 1 345 ? 4.301 28.010 14.553 1.00 89.25 345 GLN A O 1
ATOM 2736 N N . ALA A 1 346 ? 4.130 25.957 15.435 1.00 88.19 346 ALA A N 1
ATOM 2737 C CA . ALA A 1 346 ? 5.564 25.687 15.431 1.00 88.19 346 ALA A CA 1
ATOM 2738 C C . ALA A 1 346 ? 6.168 25.707 14.020 1.00 88.19 346 ALA A C 1
ATOM 2740 O O . ALA A 1 346 ? 7.256 26.253 13.819 1.00 88.19 346 ALA A O 1
ATOM 2741 N N . TYR A 1 347 ? 5.456 25.179 13.021 1.00 86.94 347 TYR A N 1
ATOM 2742 C CA . TYR A 1 347 ? 5.865 25.293 11.621 1.00 86.94 347 TYR A CA 1
ATOM 2743 C C . TYR A 1 347 ? 5.951 26.757 11.163 1.00 86.94 347 TYR A C 1
ATOM 2745 O O . TYR A 1 347 ? 6.940 27.146 10.535 1.00 86.94 347 TYR A O 1
ATOM 2753 N N . HIS A 1 348 ? 4.961 27.588 11.502 1.00 84.69 348 HIS A N 1
ATOM 2754 C CA . HIS A 1 348 ? 4.993 29.013 11.163 1.00 84.69 348 HIS A CA 1
ATOM 2755 C C . HIS A 1 348 ? 6.189 29.731 11.800 1.00 84.69 348 HIS A C 1
ATOM 2757 O O . HIS A 1 348 ? 6.861 30.498 11.112 1.00 84.69 348 HIS A O 1
ATOM 2763 N N . LEU A 1 349 ? 6.517 29.422 13.058 1.00 79.44 349 LEU A N 1
ATOM 2764 C CA . LEU A 1 349 ? 7.717 29.941 13.725 1.00 79.44 349 LEU A CA 1
ATOM 2765 C C . LEU A 1 349 ? 9.008 29.478 13.036 1.00 79.44 349 LEU A C 1
ATOM 2767 O O . LEU A 1 349 ? 9.933 30.267 12.854 1.00 79.44 349 LEU A O 1
ATOM 2771 N N . CYS A 1 350 ? 9.066 28.225 12.576 1.00 74.25 350 CYS A N 1
ATOM 2772 C CA . CYS A 1 350 ? 10.204 27.734 11.801 1.00 74.25 350 CYS A CA 1
ATOM 2773 C C . CYS A 1 350 ? 10.341 28.472 10.459 1.00 74.25 350 CYS A C 1
ATOM 2775 O O . CYS A 1 350 ? 11.454 28.652 9.975 1.00 74.25 350 CYS A O 1
ATOM 2777 N N . ARG A 1 351 ? 9.245 28.950 9.863 1.00 69.62 351 ARG A N 1
ATOM 2778 C CA . ARG A 1 351 ? 9.247 29.649 8.569 1.00 69.62 351 ARG A CA 1
ATOM 2779 C C . ARG A 1 351 ? 9.441 31.169 8.667 1.00 69.62 351 ARG A C 1
ATOM 2781 O O . ARG A 1 351 ? 9.761 31.773 7.644 1.00 69.62 351 ARG A O 1
ATOM 2788 N N . ALA A 1 352 ? 9.255 31.772 9.843 1.00 59.75 352 ALA A N 1
ATOM 2789 C CA . ALA A 1 352 ? 9.498 33.199 10.055 1.00 59.75 352 ALA A CA 1
ATOM 2790 C C . ALA A 1 352 ? 10.953 33.557 9.670 1.00 59.75 352 ALA A C 1
ATOM 2792 O O . ALA A 1 352 ? 11.841 32.745 9.957 1.00 59.75 352 ALA A O 1
ATOM 2793 N N . PRO A 1 353 ? 11.176 34.678 8.958 1.00 53.69 353 PRO A N 1
ATOM 2794 C CA . PRO A 1 353 ? 12.480 35.049 8.405 1.00 53.69 353 PRO A CA 1
ATOM 2795 C C . PRO A 1 353 ? 13.590 35.111 9.454 1.00 53.69 353 PRO A C 1
ATOM 2797 O O . PRO A 1 353 ? 13.300 35.511 10.605 1.00 53.69 353 PRO A O 1
#

Secondary structure (DSSP, 8-state):
--HHHHHHHHHHHHHHHTHHHHGGG-TTS------S--SS-SS----------HHHHHHHHHTS-TTSPP-TT---HHHHHHTHHHHHHHHHHHHHHHHHTT---GGGG-EEEEEEESSSS--SGGGEEEEEEE-HHHHHHHHHHHHHHHHHS-S---TT--TT-TT--HHHHHHHHHHHHHHHHHHS----EE-SS-EE---BTTB-HHHHHHHHHHHHHHHHTTPPP-TTT-EE-------SS---PPPPEETTEEPEE-SEEEETTEEEETT---HHHHHHHHHHHHHHHHHHHHHHHTT--HHHHHHHHIIIIIHHHSTTHHHHGGG--HHHHHHHHHHHHHHHHHH--

Solvent-accessible surface area (backbone atoms only — not comparable to full-atom values): 21413 Å² total; per-residue (Å²): 143,73,68,74,65,55,55,52,52,51,50,50,48,51,66,71,49,47,71,64,64,58,64,72,72,59,84,82,78,86,91,83,85,80,88,88,82,94,84,84,87,84,83,84,82,81,70,79,76,88,73,70,50,45,66,56,45,26,50,44,27,56,67,42,63,58,84,50,81,44,15,77,82,65,52,36,29,48,56,42,37,74,42,15,80,74,46,14,59,60,51,27,52,53,52,45,51,24,60,76,68,73,43,80,60,72,78,51,75,40,60,45,72,45,75,39,74,74,47,99,74,62,90,49,79,85,31,42,43,76,44,68,30,43,26,56,64,44,58,39,52,52,47,57,52,46,55,53,54,59,72,70,49,70,93,81,59,65,89,59,55,37,76,97,41,88,99,46,44,74,47,57,50,52,38,48,53,52,49,51,55,49,44,31,71,73,67,76,56,65,80,73,47,60,46,100,84,52,76,46,64,70,70,54,97,90,43,50,64,74,36,54,51,50,53,49,53,49,51,51,53,29,55,78,68,77,45,84,82,60,53,92,77,46,68,44,69,71,71,57,87,75,89,83,66,93,78,87,70,79,79,53,66,55,97,91,39,75,41,50,75,43,63,64,45,79,54,97,88,41,47,49,34,26,73,70,51,34,62,71,36,51,54,52,47,49,56,53,36,51,55,47,51,51,51,52,46,55,48,48,75,70,66,54,57,68,69,57,56,51,49,50,41,47,69,61,33,46,52,59,68,57,55,50,37,83,61,48,62,83,68,47,53,75,67,54,53,48,58,56,48,52,52,55,52,51,51,53,61,66,65,53,132

pLDDT: mean 83.45, std 16.83, range [32.66, 98.31]

Foldseek 3Di:
DPPPVVVVVVVLVCVVVCVVVVVVVPPPDDDDDDDDDPDDPDDDPPPPLDQDDLVLQLVLLLPDDQPDAAWPVRDGSVCSNVCSNVCSVVLSVVLSVCSVVVHDDPLQVGWDWDWDACDPDDPDSVRTDGDTRGHSSNVSSVVSVVVVVVVPDDPPDPPLEQPPDPPGDLLNNLQVVLVQLVCCQPPVDHDWHDYPADTDDRQPPLHCPVVLVVVVVVLVVCVVVVHDDDLVLDEAEAADDDPDDPRPDDFRAHPNHGRHYDQWDQRPNAIAGNDRARVVRLVVLLVQLVVLLVVLLVVVVVVDDLVVSVVSCCVRNVVSCPVSCVNHVVRYDPVSVVSVVVSVVSVVVSSDD

Radius of gyration: 26.6 Å; Cα contacts (8 Å, |Δi|>4): 331; chains: 1; bounding box: 67×76×66 Å